Protein AF-A0AAN0JQZ3-F1 (afdb_monomer_lite)

Structure (mmCIF, N/CA/C/O backbone):
data_AF-A0AAN0JQZ3-F1
#
_entry.id   AF-A0AAN0JQZ3-F1
#
loop_
_atom_site.group_PDB
_atom_site.id
_atom_site.type_symbol
_atom_site.label_atom_id
_atom_site.label_alt_id
_atom_site.label_comp_id
_atom_site.label_asym_id
_atom_site.label_entity_id
_atom_site.label_seq_id
_atom_site.pdbx_PDB_ins_code
_atom_site.Cartn_x
_atom_site.Cartn_y
_atom_site.Cartn_z
_atom_site.occupancy
_atom_site.B_iso_or_equiv
_atom_site.auth_seq_id
_atom_site.auth_comp_id
_atom_site.auth_asym_id
_atom_site.auth_atom_id
_atom_site.pdbx_PDB_model_num
ATOM 1 N N . MET A 1 1 ? -9.035 -24.789 8.516 1.00 59.81 1 MET A N 1
ATOM 2 C CA . MET A 1 1 ? -8.465 -25.449 7.321 1.00 59.81 1 MET A CA 1
ATOM 3 C C . MET A 1 1 ? -7.468 -24.497 6.692 1.00 59.81 1 MET A C 1
ATOM 5 O O . MET A 1 1 ? -7.712 -23.297 6.736 1.00 59.81 1 MET A O 1
ATOM 9 N N . ASP A 1 2 ? -6.357 -25.007 6.163 1.00 79.00 2 ASP A N 1
ATOM 10 C CA . ASP A 1 2 ? -5.412 -24.193 5.393 1.00 79.00 2 ASP A CA 1
ATOM 11 C C . ASP A 1 2 ? -6.097 -23.753 4.079 1.00 79.00 2 ASP A C 1
ATOM 13 O O . ASP A 1 2 ? -6.423 -24.625 3.269 1.00 79.00 2 ASP A O 1
ATOM 17 N N . PRO A 1 3 ? -6.352 -22.448 3.848 1.00 77.62 3 PRO A N 1
ATOM 18 C CA . PRO A 1 3 ? -7.065 -21.969 2.660 1.00 77.62 3 PRO A CA 1
ATOM 19 C C . PRO A 1 3 ? -6.318 -22.268 1.353 1.00 77.62 3 PRO A C 1
ATOM 21 O O . PRO A 1 3 ? -6.917 -22.222 0.281 1.00 77.62 3 PRO A O 1
ATOM 24 N N . PHE A 1 4 ? -5.026 -22.601 1.422 1.00 85.25 4 PHE A N 1
ATOM 25 C CA . PHE A 1 4 ? -4.233 -22.979 0.254 1.00 85.25 4 PHE A CA 1
ATOM 26 C C . PHE A 1 4 ? -4.244 -24.478 -0.054 1.00 85.25 4 PHE A C 1
ATOM 28 O O . PHE A 1 4 ? -3.596 -24.892 -1.012 1.00 85.25 4 PHE A O 1
ATOM 35 N N . SER A 1 5 ? -4.923 -25.291 0.757 1.00 85.94 5 SER A N 1
ATOM 36 C CA . SER A 1 5 ? -5.025 -26.737 0.525 1.00 85.94 5 SER A CA 1
ATOM 37 C C . SER A 1 5 ? -6.065 -27.118 -0.537 1.00 85.94 5 SER A C 1
ATOM 39 O O . SER A 1 5 ? -6.086 -28.267 -0.973 1.00 85.94 5 SER A O 1
ATOM 41 N N . SER A 1 6 ? -6.905 -26.172 -0.974 1.00 85.50 6 SER A N 1
ATOM 42 C CA . SER A 1 6 ? -7.903 -26.358 -2.032 1.00 85.50 6 SER A CA 1
ATOM 43 C C . SER A 1 6 ? -7.420 -25.834 -3.391 1.00 85.50 6 SER A C 1
ATOM 45 O O . SER A 1 6 ? -6.653 -24.871 -3.458 1.00 85.50 6 SER A O 1
ATOM 47 N N . ASP A 1 7 ? -7.920 -26.433 -4.477 1.00 83.31 7 ASP A N 1
ATOM 48 C CA . ASP A 1 7 ? -7.762 -25.936 -5.849 1.00 83.31 7 ASP A CA 1
ATOM 49 C C . ASP A 1 7 ? -9.151 -25.787 -6.514 1.00 83.31 7 ASP A C 1
ATOM 51 O O . ASP A 1 7 ? -9.826 -26.800 -6.721 1.00 83.31 7 ASP A O 1
ATOM 55 N N . PRO A 1 8 ? -9.634 -24.558 -6.792 1.00 85.62 8 PRO A N 1
ATOM 56 C CA . PRO A 1 8 ? -8.964 -23.278 -6.555 1.00 85.62 8 PRO A CA 1
ATOM 57 C C . PRO A 1 8 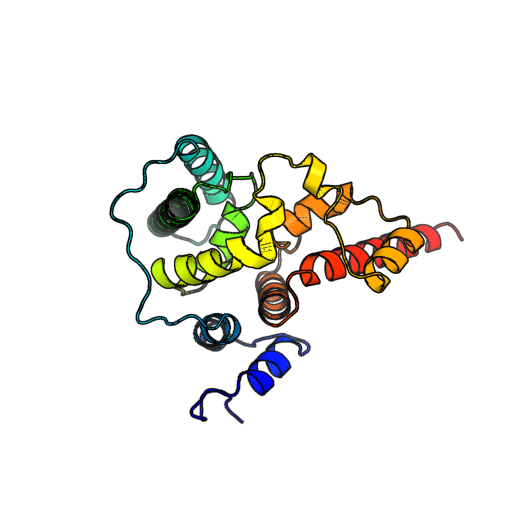? -8.821 -22.939 -5.058 1.00 85.62 8 PRO A C 1
ATOM 59 O O . PRO A 1 8 ? -9.562 -23.430 -4.204 1.00 85.62 8 PRO A O 1
ATOM 62 N N . VAL A 1 9 ? -7.853 -22.069 -4.745 1.00 90.88 9 VAL A N 1
ATOM 63 C CA . VAL A 1 9 ? -7.624 -21.534 -3.388 1.00 90.88 9 VAL A CA 1
ATOM 64 C C . VAL A 1 9 ? -8.919 -20.925 -2.848 1.00 90.88 9 VAL A C 1
ATOM 66 O O . VAL A 1 9 ? -9.566 -20.139 -3.544 1.00 90.88 9 VAL A O 1
ATOM 69 N N . ASP A 1 10 ? -9.278 -21.240 -1.603 1.00 93.25 10 ASP A N 1
ATOM 7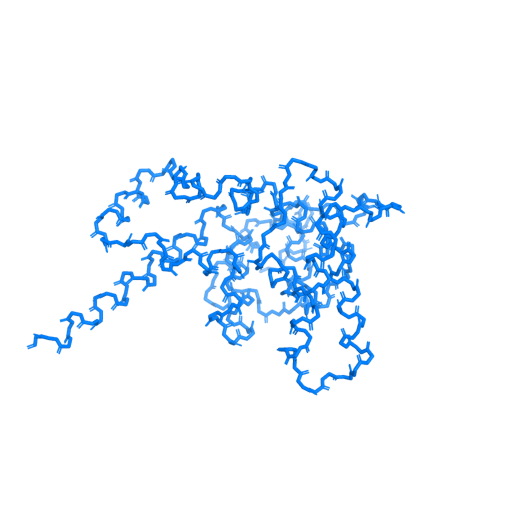0 C CA . ASP A 1 10 ? -10.476 -20.699 -0.957 1.00 93.25 10 ASP A CA 1
ATOM 71 C C . ASP A 1 10 ? -10.270 -19.225 -0.562 1.00 93.25 10 ASP A C 1
ATOM 73 O O . ASP A 1 10 ? -9.853 -18.882 0.550 1.00 93.25 10 ASP A O 1
ATOM 77 N N . ILE A 1 11 ? -10.566 -18.336 -1.513 1.00 94.00 11 ILE A N 1
ATOM 78 C CA . ILE A 1 11 ? -10.460 -16.882 -1.343 1.00 94.00 11 ILE A CA 1
ATOM 79 C C . ILE A 1 11 ? -11.432 -16.367 -0.276 1.00 94.00 11 ILE A C 1
ATOM 81 O O . ILE A 1 11 ? -11.124 -15.386 0.400 1.00 94.00 11 ILE A O 1
ATOM 85 N N . THR A 1 12 ? -12.587 -17.009 -0.095 1.00 93.50 12 THR A N 1
ATOM 86 C CA . 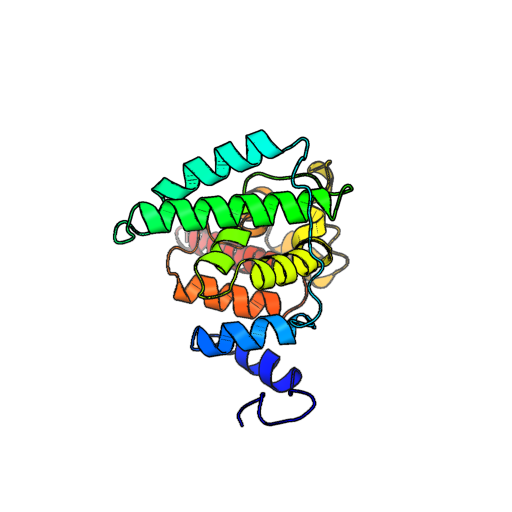THR A 1 12 ? -13.593 -16.578 0.885 1.00 93.50 12 THR A CA 1
ATOM 87 C C . THR A 1 12 ? -13.089 -16.808 2.302 1.00 93.50 12 THR A C 1
ATOM 89 O O . THR A 1 12 ? -13.110 -15.881 3.114 1.00 93.50 12 THR A O 1
ATOM 92 N N . SER A 1 13 ? -12.554 -18.000 2.586 1.00 92.94 13 SER A N 1
ATOM 93 C CA . SER A 1 13 ? -11.890 -18.278 3.865 1.00 92.94 13 SER A CA 1
ATOM 94 C C . SER A 1 13 ? -10.691 -17.353 4.084 1.00 92.94 13 SER A C 1
ATOM 96 O O . SER A 1 13 ? -10.515 -16.818 5.179 1.00 92.94 13 SER A O 1
ATOM 98 N N . LEU A 1 14 ? -9.888 -17.105 3.042 1.00 93.44 14 LEU A N 1
ATOM 99 C CA . LEU A 1 14 ? -8.726 -16.221 3.140 1.00 93.44 14 LEU A CA 1
ATOM 100 C C . LEU A 1 14 ? -9.110 -14.771 3.475 1.00 93.44 14 LEU A C 1
ATOM 102 O O . LEU A 1 14 ? -8.487 -14.162 4.346 1.00 93.44 14 LEU A O 1
ATOM 106 N N . ARG A 1 15 ? -10.157 -14.234 2.831 1.00 95.06 15 ARG A N 1
ATOM 107 C CA . ARG A 1 15 ? -10.736 -12.928 3.187 1.00 95.06 15 ARG A CA 1
ATOM 108 C C . ARG A 1 15 ? -11.232 -12.935 4.626 1.00 95.06 15 ARG A C 1
ATOM 110 O O . ARG A 1 15 ? -10.887 -12.035 5.379 1.00 95.06 15 ARG A O 1
ATOM 117 N N . GLY A 1 16 ? -11.966 -13.973 5.027 1.00 94.50 16 GLY A N 1
ATOM 118 C CA . GLY A 1 16 ? -12.438 -14.128 6.402 1.00 94.50 16 GLY A CA 1
ATOM 119 C C . GLY A 1 16 ? -11.304 -14.037 7.425 1.00 94.50 16 GLY A C 1
ATOM 120 O O . GLY A 1 16 ? -11.439 -13.311 8.403 1.00 94.50 16 GLY A O 1
ATOM 121 N N . GLN A 1 17 ? -10.169 -14.697 7.169 1.00 93.56 17 GLN A N 1
ATOM 122 C CA . GLN A 1 17 ? -8.982 -14.646 8.033 1.00 93.56 17 GLN A CA 1
ATOM 123 C C . GLN A 1 17 ? -8.364 -13.247 8.106 1.00 93.56 17 GLN A C 1
ATOM 125 O O . GLN A 1 17 ? -8.089 -12.765 9.204 1.00 93.56 17 GLN A O 1
ATOM 130 N N . ALA A 1 18 ? -8.193 -12.575 6.964 1.00 94.56 18 ALA A N 1
ATOM 131 C CA . ALA A 1 18 ? -7.653 -11.216 6.914 1.00 94.56 18 ALA A CA 1
ATOM 132 C C . ALA A 1 18 ? -8.521 -10.193 7.676 1.00 94.56 18 ALA A C 1
ATOM 134 O O . ALA A 1 18 ? -7.993 -9.215 8.195 1.00 94.56 18 ALA A O 1
ATOM 135 N N . LEU A 1 19 ? -9.831 -10.444 7.786 1.00 94.56 19 LEU A N 1
ATOM 136 C CA . LEU A 1 19 ? -10.785 -9.603 8.520 1.00 94.56 19 LEU A CA 1
ATOM 137 C C . LEU A 1 19 ? -10.878 -9.924 10.025 1.00 94.56 19 LEU A C 1
ATOM 139 O O . LEU A 1 19 ? -11.596 -9.238 10.754 1.00 94.56 19 LEU A O 1
ATOM 143 N N . THR A 1 20 ? -10.198 -10.966 10.514 1.00 93.31 20 THR A N 1
ATOM 144 C CA . THR A 1 20 ? -10.211 -11.297 11.947 1.00 93.31 20 THR A CA 1
ATOM 145 C C . THR A 1 20 ? -9.348 -10.347 12.776 1.00 93.31 20 THR A C 1
ATOM 147 O O . THR A 1 20 ? -8.454 -9.665 12.275 1.00 93.31 20 THR A O 1
ATOM 150 N N . LYS A 1 21 ? -9.585 -10.333 14.094 1.00 86.44 21 LYS A N 1
ATOM 151 C CA . LYS A 1 21 ? -8.728 -9.624 15.048 1.00 86.44 21 LYS A CA 1
ATOM 152 C C . LYS A 1 21 ? -7.307 -10.205 14.992 1.00 86.44 21 LYS A C 1
ATOM 154 O O . LYS A 1 21 ? -7.105 -11.347 15.395 1.00 86.44 21 LYS A O 1
ATOM 159 N N . GLY A 1 22 ? -6.349 -9.406 14.524 1.00 86.19 22 GLY A N 1
ATOM 160 C CA . GLY A 1 22 ? -4.951 -9.803 14.312 1.00 86.19 22 GLY A CA 1
ATOM 161 C C . GLY A 1 22 ? -4.561 -10.021 12.843 1.00 86.19 22 GLY A C 1
ATOM 162 O O . GLY A 1 22 ? -3.377 -10.191 12.562 1.00 86.19 22 GLY A O 1
ATOM 163 N N . GLY A 1 23 ? -5.521 -9.992 11.910 1.00 92.00 23 GLY A N 1
ATOM 164 C CA . GLY A 1 23 ? -5.261 -10.130 10.475 1.00 92.00 23 GLY A CA 1
ATOM 165 C C . GLY A 1 23 ? -4.570 -11.446 10.105 1.00 92.00 23 GLY A C 1
ATOM 166 O O . GLY A 1 23 ? -4.798 -12.499 10.709 1.00 92.00 23 GLY A O 1
ATOM 167 N N . LEU A 1 24 ? -3.706 -11.404 9.090 1.00 92.00 24 LEU A N 1
ATOM 168 C CA . LEU A 1 24 ? -2.918 -12.561 8.677 1.00 92.00 24 LEU A CA 1
ATOM 169 C C . LEU A 1 24 ? -1.682 -12.694 9.572 1.00 92.00 24 LEU A C 1
ATOM 171 O O . LEU A 1 24 ? -0.740 -11.919 9.486 1.00 92.00 24 LEU A O 1
ATOM 175 N N . LEU A 1 25 ? -1.650 -13.736 10.396 1.00 87.44 25 LEU A N 1
ATOM 176 C CA . LEU A 1 25 ? -0.742 -13.852 11.546 1.00 87.44 25 LEU A CA 1
ATOM 177 C C . LEU A 1 25 ? 0.769 -13.890 11.236 1.00 87.44 25 LEU A C 1
ATOM 179 O O . LEU A 1 25 ? 1.578 -13.805 12.157 1.00 87.44 25 LEU A O 1
ATOM 183 N N . CYS A 1 26 ? 1.190 -14.072 9.980 1.00 89.69 26 CYS A N 1
ATOM 184 C CA . CYS A 1 26 ? 2.614 -14.113 9.645 1.00 89.69 26 CYS A CA 1
ATOM 185 C C . CYS A 1 26 ? 2.932 -13.661 8.215 1.00 89.69 26 CYS A C 1
ATOM 187 O O . CYS A 1 26 ? 2.113 -13.727 7.297 1.00 89.69 26 CYS A O 1
ATOM 189 N N . ASN A 1 27 ? 4.187 -13.257 8.001 1.00 89.75 27 ASN A N 1
ATOM 190 C CA . ASN A 1 27 ? 4.654 -12.762 6.703 1.00 89.75 27 ASN A CA 1
ATOM 191 C C . ASN A 1 27 ? 4.608 -13.829 5.604 1.00 89.75 27 ASN A C 1
ATOM 193 O O . ASN A 1 27 ? 4.360 -13.494 4.452 1.00 89.75 27 ASN A O 1
ATOM 197 N N . GLU A 1 28 ? 4.818 -15.105 5.942 1.00 89.31 28 GLU A N 1
ATOM 198 C CA . GLU A 1 28 ? 4.710 -16.196 4.965 1.00 89.31 28 GLU A CA 1
ATOM 199 C C . GLU A 1 28 ? 3.284 -16.338 4.431 1.00 89.31 28 GLU A C 1
ATOM 201 O O . GLU A 1 28 ? 3.077 -16.468 3.223 1.00 89.31 28 GLU A O 1
ATOM 206 N N . LEU A 1 29 ? 2.296 -16.229 5.321 1.00 91.19 29 LEU A N 1
ATOM 207 C CA . LEU A 1 29 ? 0.891 -16.215 4.943 1.00 91.19 29 LEU A CA 1
ATOM 208 C C . LEU A 1 29 ? 0.589 -15.010 4.044 1.00 91.19 29 LEU A C 1
ATOM 210 O O . LEU A 1 29 ? 0.050 -15.201 2.957 1.00 91.19 29 LEU A O 1
ATOM 214 N N . ARG A 1 30 ? 1.015 -13.799 4.428 1.00 93.62 30 ARG A N 1
ATOM 215 C CA . ARG A 1 30 ? 0.817 -12.565 3.637 1.00 93.62 30 ARG A CA 1
ATOM 216 C C . ARG A 1 30 ? 1.407 -12.653 2.232 1.00 93.62 30 ARG A C 1
ATOM 218 O O . ARG A 1 30 ? 0.721 -12.320 1.265 1.00 93.62 30 ARG A O 1
ATOM 225 N N . ARG A 1 31 ? 2.632 -13.185 2.098 1.00 90.31 31 ARG A N 1
ATOM 226 C CA . ARG A 1 31 ? 3.306 -13.375 0.797 1.00 90.31 31 ARG A CA 1
ATOM 227 C C . ARG A 1 31 ? 2.434 -14.111 -0.214 1.00 90.31 31 ARG A C 1
ATOM 229 O O . ARG A 1 31 ? 2.385 -13.746 -1.387 1.00 90.31 31 ARG A O 1
ATOM 236 N N . ARG A 1 32 ? 1.753 -15.156 0.249 1.00 90.31 32 ARG A N 1
ATOM 237 C CA . ARG A 1 32 ? 0.882 -15.988 -0.584 1.00 90.31 32 ARG A CA 1
ATOM 238 C C . ARG A 1 32 ? -0.502 -15.359 -0.704 1.00 90.31 32 ARG A C 1
ATOM 240 O O . ARG A 1 32 ? -1.036 -15.261 -1.804 1.00 90.31 32 ARG A O 1
ATOM 247 N N . ALA A 1 33 ? -1.054 -14.899 0.411 1.00 93.31 33 ALA A N 1
ATOM 248 C CA . ALA A 1 33 ? -2.422 -14.428 0.521 1.00 93.31 33 ALA A CA 1
ATOM 249 C C . ALA A 1 33 ? -2.696 -13.178 -0.314 1.00 93.31 33 ALA A C 1
ATOM 251 O O . ALA A 1 33 ? -3.660 -13.163 -1.072 1.00 93.31 33 ALA A O 1
ATOM 252 N N . TRP A 1 34 ? -1.848 -12.152 -0.227 1.00 95.38 34 TRP A N 1
ATOM 253 C CA . TRP A 1 34 ? -2.107 -10.859 -0.869 1.00 95.38 34 TRP A CA 1
ATOM 254 C C . TRP A 1 34 ? -2.223 -10.966 -2.387 1.00 95.38 34 TRP A C 1
ATOM 256 O O . TRP A 1 34 ? -3.126 -10.387 -2.986 1.00 95.38 34 TRP A O 1
ATOM 266 N N . THR A 1 35 ? -1.375 -11.787 -3.012 1.00 94.00 35 THR A N 1
ATOM 267 C CA . THR A 1 35 ? -1.477 -12.042 -4.456 1.00 94.00 35 THR A CA 1
ATOM 268 C C . THR A 1 35 ? -2.787 -12.738 -4.824 1.00 94.00 35 THR A C 1
ATOM 270 O O . THR A 1 35 ? -3.383 -12.411 -5.845 1.00 94.00 35 THR A O 1
ATOM 273 N N . LYS A 1 36 ? -3.284 -13.650 -3.980 1.00 94.62 36 LYS A N 1
ATOM 274 C CA . LYS A 1 36 ? -4.554 -14.354 -4.200 1.00 94.62 36 LYS A CA 1
ATOM 275 C C . LYS A 1 36 ? -5.769 -13.463 -3.953 1.00 94.62 36 LYS A C 1
ATOM 277 O O . LYS A 1 36 ? -6.690 -13.491 -4.763 1.00 94.62 36 LYS A O 1
ATOM 282 N N . LEU A 1 37 ? -5.747 -12.639 -2.905 1.00 94.88 37 LEU A N 1
ATOM 283 C CA . LEU A 1 37 ? -6.798 -11.658 -2.606 1.00 94.88 37 LEU A CA 1
ATOM 284 C C . LEU A 1 37 ? -7.005 -10.674 -3.765 1.00 94.88 37 LEU A C 1
ATOM 286 O O . LEU A 1 37 ? -8.145 -10.341 -4.088 1.00 94.88 37 LEU A O 1
ATOM 290 N N . LEU A 1 38 ? -5.909 -10.281 -4.418 1.00 94.44 38 LEU A N 1
ATOM 291 C CA . LEU A 1 38 ? -5.902 -9.373 -5.565 1.00 94.44 38 LEU A CA 1
ATOM 292 C C . LEU A 1 38 ? -6.028 -10.074 -6.930 1.00 94.44 38 LEU A C 1
ATOM 294 O O . LEU A 1 38 ? -5.983 -9.403 -7.959 1.00 94.44 38 LEU A O 1
ATOM 298 N N . GLY A 1 39 ? -6.154 -11.405 -6.973 1.00 93.56 39 GLY A N 1
ATOM 299 C CA . GLY A 1 39 ? -6.281 -12.155 -8.231 1.00 93.56 39 GLY A CA 1
ATOM 300 C C . GLY A 1 39 ? -5.044 -12.095 -9.140 1.00 93.56 39 GLY A C 1
ATOM 301 O O . GLY A 1 39 ? -5.157 -12.222 -10.357 1.00 93.56 39 GLY A O 1
ATOM 302 N N . ILE A 1 40 ? -3.855 -11.892 -8.571 1.00 94.00 40 ILE A N 1
ATOM 303 C CA . ILE A 1 40 ? -2.604 -11.721 -9.313 1.00 94.00 40 ILE A CA 1
ATOM 304 C C . ILE A 1 40 ? -2.058 -13.074 -9.770 1.00 94.00 40 ILE A C 1
ATOM 306 O O . ILE A 1 40 ? -1.826 -13.988 -8.971 1.00 94.00 40 ILE A O 1
ATOM 310 N N . ASN A 1 41 ? -1.758 -13.173 -11.066 1.00 91.69 41 ASN A N 1
ATOM 311 C CA . ASN A 1 41 ? -0.993 -14.284 -11.615 1.00 91.69 41 ASN A CA 1
ATOM 312 C C . ASN A 1 41 ? 0.515 -14.008 -11.500 1.00 91.69 41 ASN A C 1
ATOM 314 O O . ASN A 1 41 ? 1.100 -13.310 -12.326 1.00 91.69 41 ASN A O 1
ATOM 318 N N . ILE A 1 42 ? 1.154 -14.606 -10.494 1.00 90.75 42 ILE A N 1
ATOM 319 C CA . ILE A 1 42 ? 2.591 -14.434 -10.220 1.00 90.75 42 ILE A CA 1
ATOM 320 C C . ILE A 1 42 ? 3.514 -14.965 -11.329 1.00 90.75 42 ILE A C 1
ATOM 322 O O . ILE A 1 42 ? 4.689 -14.610 -11.355 1.00 90.75 42 ILE A O 1
ATOM 326 N N . TYR A 1 43 ? 3.001 -15.796 -12.241 1.00 90.44 43 TYR A N 1
ATOM 327 C CA . TYR A 1 43 ? 3.766 -16.341 -13.366 1.00 90.44 43 TYR A CA 1
ATOM 328 C C . TYR A 1 43 ? 3.732 -15.439 -14.603 1.00 90.44 43 TYR A C 1
ATOM 330 O O . TYR A 1 43 ? 4.499 -15.660 -15.535 1.00 90.44 43 TYR A O 1
ATOM 338 N N . ASN A 1 44 ? 2.858 -14.428 -14.623 1.00 92.12 44 ASN A N 1
ATOM 339 C CA . ASN A 1 44 ? 2.697 -13.514 -15.748 1.00 92.12 44 ASN A CA 1
ATOM 340 C C . ASN A 1 44 ? 2.720 -12.056 -15.273 1.00 92.12 44 ASN A C 1
ATOM 342 O O . ASN A 1 44 ? 1.708 -11.357 -15.298 1.00 92.12 44 ASN A O 1
ATOM 346 N N . ILE A 1 45 ? 3.884 -11.612 -14.797 1.00 92.88 45 ILE A N 1
ATOM 347 C CA . ILE A 1 45 ? 4.107 -10.231 -14.362 1.00 92.88 45 ILE A CA 1
ATOM 348 C C . ILE A 1 45 ? 4.791 -9.470 -15.515 1.00 92.88 45 ILE A C 1
ATOM 350 O O . ILE A 1 45 ? 5.932 -9.801 -15.844 1.00 92.88 45 ILE A O 1
ATOM 354 N N . PRO A 1 46 ? 4.147 -8.451 -16.123 1.00 87.44 46 PRO A N 1
ATOM 355 C CA . PRO A 1 46 ? 4.670 -7.767 -17.311 1.00 87.44 46 PRO A CA 1
ATOM 356 C C . PRO A 1 46 ? 5.993 -7.062 -17.033 1.00 87.44 46 PRO A C 1
ATOM 358 O O . PRO A 1 46 ? 6.021 -6.161 -16.199 1.00 87.44 46 PRO A O 1
ATOM 361 N N . SER A 1 47 ? 7.086 -7.431 -17.701 1.00 87.06 47 SER A N 1
ATOM 362 C CA . SER A 1 47 ? 8.373 -6.744 -17.538 1.00 87.06 47 SER A CA 1
ATOM 363 C C . SER A 1 47 ? 8.359 -5.353 -18.179 1.00 87.06 47 SER A C 1
ATOM 365 O O . SER A 1 47 ? 7.549 -5.055 -19.052 1.00 87.06 47 SER A O 1
ATOM 367 N N . CYS A 1 48 ? 9.272 -4.488 -17.740 1.00 84.31 48 CYS A N 1
ATOM 368 C CA . CYS A 1 48 ? 9.471 -3.175 -18.338 1.00 84.31 48 CYS A CA 1
ATOM 369 C C . CYS A 1 48 ? 10.965 -2.956 -18.567 1.00 84.31 48 CYS A C 1
ATOM 371 O O . CYS A 1 48 ? 11.763 -3.139 -17.649 1.00 84.31 48 CYS A O 1
ATOM 373 N N . SER A 1 49 ? 11.340 -2.598 -19.794 1.00 78.81 49 SER A N 1
ATOM 374 C CA . SER A 1 49 ? 12.734 -2.372 -20.190 1.00 78.81 49 SER A CA 1
ATOM 375 C C . SER A 1 49 ? 13.183 -0.918 -20.033 1.00 78.81 49 SER A C 1
ATOM 377 O O . SER A 1 49 ? 14.382 -0.652 -20.061 1.00 78.81 49 SER A O 1
ATOM 379 N N . HIS A 1 50 ? 12.250 0.023 -19.862 1.00 86.94 50 HIS A N 1
ATOM 380 C CA . HIS A 1 50 ? 12.533 1.453 -19.858 1.00 86.94 50 HIS A CA 1
ATOM 381 C C . HIS A 1 50 ? 11.832 2.159 -18.695 1.00 86.94 50 HIS A C 1
ATOM 383 O O . HIS A 1 50 ? 10.614 2.117 -18.574 1.00 86.94 50 HIS A O 1
ATOM 389 N N . LEU A 1 51 ? 12.613 2.848 -17.861 1.00 89.81 51 LEU A N 1
ATOM 390 C CA . LEU A 1 51 ? 12.153 3.502 -16.630 1.00 89.81 51 LEU A CA 1
ATOM 391 C C . LEU A 1 51 ? 12.380 5.021 -16.658 1.00 89.81 51 LEU A C 1
ATOM 393 O O . LEU A 1 51 ? 12.780 5.609 -15.652 1.00 89.81 51 LEU A O 1
ATOM 397 N N . ASP A 1 52 ? 12.190 5.665 -17.810 1.00 90.75 52 ASP A N 1
ATOM 398 C CA . ASP A 1 52 ? 12.194 7.128 -17.883 1.00 90.75 52 ASP A CA 1
ATOM 399 C C . ASP A 1 52 ? 10.774 7.687 -17.790 1.00 90.75 52 ASP A C 1
ATOM 401 O O . ASP A 1 52 ? 9.873 7.260 -18.511 1.00 90.75 52 ASP A O 1
ATOM 405 N N . HIS A 1 53 ? 10.588 8.632 -16.873 1.00 92.81 53 HIS A N 1
ATOM 406 C CA . HIS A 1 53 ? 9.309 9.267 -16.581 1.00 92.81 53 HIS A CA 1
ATOM 407 C C . HIS A 1 53 ? 9.546 10.706 -16.116 1.00 92.81 53 HIS A C 1
ATOM 409 O O . HIS A 1 53 ? 10.532 10.980 -15.428 1.00 92.81 53 HIS A O 1
ATOM 415 N N . LYS A 1 54 ? 8.617 11.620 -16.423 1.00 92.62 54 LYS A N 1
ATOM 416 C CA . LYS A 1 54 ? 8.711 13.050 -16.062 1.00 92.62 54 LYS A CA 1
ATOM 417 C C . LYS A 1 54 ? 8.943 13.288 -14.559 1.00 92.62 54 LYS A C 1
ATOM 419 O O . LYS A 1 54 ? 9.705 14.173 -14.185 1.00 92.62 54 LYS A O 1
ATOM 424 N N . ASP A 1 55 ? 8.357 12.443 -13.709 1.00 93.06 55 ASP A N 1
ATOM 425 C CA . ASP A 1 55 ? 8.398 12.582 -12.243 1.00 93.06 55 ASP A CA 1
ATOM 426 C C . ASP A 1 55 ? 9.604 11.875 -11.596 1.00 93.06 55 ASP A C 1
ATOM 428 O O . ASP A 1 55 ? 9.718 11.813 -10.371 1.00 93.06 55 ASP A O 1
ATOM 432 N N . LYS A 1 56 ? 10.535 11.338 -12.395 1.00 95.06 56 LYS A N 1
ATOM 433 C CA . LYS A 1 56 ? 11.663 10.534 -11.904 1.00 95.06 56 LYS A CA 1
ATOM 434 C C . LYS A 1 56 ? 12.514 11.241 -10.854 1.00 95.06 56 LYS A C 1
ATOM 436 O O . LYS A 1 56 ? 12.887 10.632 -9.855 1.00 95.06 56 LYS A O 1
ATOM 441 N N . ASN A 1 57 ? 12.797 12.525 -11.053 1.00 95.81 57 ASN A N 1
ATOM 442 C CA . ASN A 1 57 ? 13.587 13.300 -10.097 1.00 95.81 57 ASN A CA 1
ATOM 443 C C . ASN A 1 57 ? 12.865 13.442 -8.751 1.00 95.81 57 ASN A C 1
ATOM 445 O O . ASN A 1 57 ? 13.501 13.325 -7.706 1.00 95.81 57 ASN A O 1
ATOM 449 N N . GLN A 1 58 ? 11.544 13.636 -8.772 1.00 94.75 58 GLN A N 1
ATOM 450 C CA . GLN A 1 58 ? 10.740 13.739 -7.557 1.00 94.75 58 GLN A CA 1
ATOM 451 C C . GLN A 1 58 ? 10.710 12.405 -6.799 1.00 94.75 58 GLN A C 1
ATOM 453 O O . GLN A 1 58 ? 10.952 12.383 -5.594 1.00 94.75 58 GLN A O 1
ATOM 458 N N . VAL A 1 59 ? 10.520 11.291 -7.515 1.00 95.94 59 VAL A N 1
ATOM 459 C CA . VAL A 1 59 ? 10.589 9.936 -6.941 1.00 95.94 59 VAL A CA 1
ATOM 460 C C . VAL A 1 59 ? 11.928 9.707 -6.235 1.00 95.94 59 VAL A C 1
ATOM 462 O O . VAL A 1 59 ? 11.952 9.276 -5.086 1.00 95.94 59 VAL A O 1
ATOM 465 N N . ILE A 1 60 ? 13.048 10.028 -6.891 1.00 95.62 60 ILE A N 1
ATOM 466 C CA . ILE A 1 60 ? 14.388 9.853 -6.308 1.00 95.62 60 ILE A CA 1
ATOM 467 C C . ILE A 1 60 ? 14.549 10.698 -5.037 1.00 95.62 60 ILE A C 1
ATOM 469 O O . ILE A 1 60 ? 15.067 10.208 -4.033 1.00 95.62 60 ILE A O 1
ATOM 473 N N . LEU A 1 61 ? 14.107 11.959 -5.061 1.00 95.31 61 LEU A N 1
ATOM 474 C CA . LEU A 1 61 ? 14.200 12.848 -3.902 1.00 95.31 61 LEU A CA 1
ATOM 475 C C . LEU A 1 61 ? 13.423 12.311 -2.699 1.00 95.31 61 LEU A C 1
ATOM 477 O O 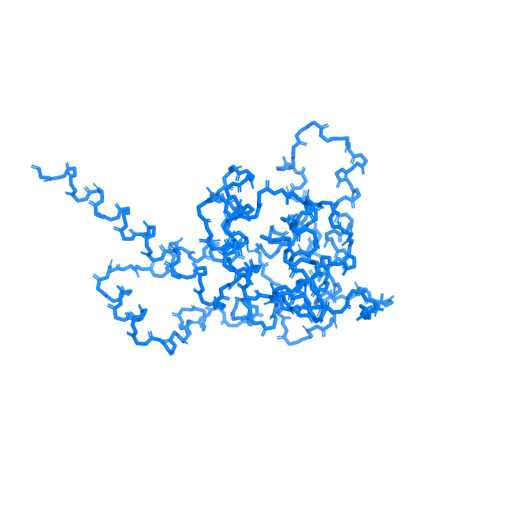. LEU A 1 61 ? 13.955 12.324 -1.587 1.00 95.31 61 LEU A O 1
ATOM 481 N N . ASP A 1 62 ? 12.205 11.825 -2.913 1.00 94.94 62 ASP A N 1
ATOM 482 C CA . ASP A 1 62 ? 11.368 11.303 -1.835 1.00 94.94 62 ASP A CA 1
ATOM 483 C C . ASP A 1 62 ? 11.917 9.986 -1.275 1.00 94.94 62 ASP A C 1
ATOM 485 O O . ASP A 1 62 ? 12.103 9.860 -0.065 1.00 94.94 62 ASP A O 1
ATOM 489 N N . VAL A 1 63 ? 12.321 9.049 -2.139 1.00 94.75 63 VAL A N 1
ATOM 490 C CA . VAL A 1 63 ? 12.924 7.779 -1.700 1.00 94.75 63 VAL A CA 1
ATOM 491 C C . VAL A 1 63 ? 14.208 8.007 -0.895 1.00 94.75 63 VAL A C 1
ATOM 493 O O . VAL A 1 63 ? 14.446 7.334 0.115 1.00 94.75 63 VAL A O 1
ATOM 496 N N . ASN A 1 64 ? 15.023 8.988 -1.287 1.00 91.69 64 ASN A N 1
ATOM 497 C CA . ASN A 1 64 ? 16.230 9.357 -0.548 1.00 91.69 64 ASN A CA 1
ATOM 498 C C . ASN A 1 64 ? 15.926 9.889 0.861 1.00 91.69 64 ASN A C 1
ATOM 500 O O . ASN A 1 64 ? 16.724 9.679 1.779 1.00 91.69 64 ASN A O 1
ATOM 504 N N . ARG A 1 65 ? 14.779 10.551 1.061 1.00 88.94 65 ARG A N 1
ATOM 505 C CA . ARG A 1 65 ? 14.343 11.014 2.389 1.00 88.94 65 ARG A CA 1
ATOM 506 C C . ARG A 1 65 ? 13.927 9.838 3.274 1.00 88.94 65 ARG A C 1
ATOM 508 O O . ARG A 1 65 ? 14.336 9.805 4.436 1.00 88.94 65 ARG A O 1
ATOM 515 N N . CYS A 1 66 ? 13.223 8.848 2.723 1.00 84.12 66 CYS A N 1
ATOM 516 C CA . CYS A 1 66 ? 12.731 7.688 3.481 1.00 84.12 66 CYS A CA 1
ATOM 517 C C . CYS A 1 66 ? 13.837 6.764 3.990 1.00 84.12 66 CYS A C 1
ATOM 519 O O . CYS A 1 66 ? 13.659 6.120 5.020 1.00 84.12 66 CYS A O 1
ATOM 521 N N . GLY A 1 67 ? 15.006 6.735 3.340 1.00 76.25 67 GLY A N 1
ATOM 522 C CA . GLY A 1 67 ? 16.150 5.941 3.809 1.00 76.25 67 GLY A CA 1
ATOM 523 C C . GLY A 1 67 ? 16.568 6.260 5.250 1.00 76.25 67 GLY A C 1
ATOM 524 O O . GLY A 1 67 ? 17.050 5.382 5.959 1.00 76.25 67 GLY A O 1
ATOM 525 N N . ARG A 1 68 ? 16.320 7.492 5.719 1.00 71.56 68 ARG A N 1
ATOM 526 C CA . ARG A 1 68 ? 16.600 7.920 7.103 1.00 71.56 68 ARG A CA 1
ATOM 527 C C . ARG A 1 68 ? 15.597 7.384 8.128 1.00 71.56 68 ARG A C 1
ATOM 529 O O . ARG A 1 68 ? 15.892 7.402 9.319 1.00 71.56 68 ARG A O 1
ATOM 536 N N . CYS A 1 69 ? 14.427 6.955 7.667 1.00 72.81 69 CYS A N 1
ATOM 537 C CA . CYS A 1 69 ? 13.327 6.448 8.484 1.00 72.81 69 CYS A CA 1
ATOM 538 C C . CYS A 1 69 ? 13.294 4.913 8.536 1.00 72.81 69 CYS A C 1
ATOM 540 O O . CYS A 1 69 ? 12.479 4.346 9.257 1.00 72.81 69 CYS A O 1
ATOM 542 N N . LEU A 1 70 ? 14.174 4.238 7.788 1.00 80.38 70 LEU A N 1
ATOM 543 C CA . LEU A 1 70 ? 14.322 2.789 7.848 1.00 80.38 70 LEU A CA 1
ATOM 544 C C . LEU A 1 70 ? 14.944 2.340 9.182 1.00 80.38 70 LEU A C 1
ATOM 546 O O . LEU A 1 70 ? 15.688 3.112 9.796 1.00 80.38 70 LEU A O 1
ATOM 550 N N . PRO A 1 71 ? 14.676 1.094 9.625 1.00 79.00 71 PRO A N 1
ATOM 551 C CA . PRO A 1 71 ? 15.256 0.558 10.854 1.00 79.00 71 PRO A CA 1
ATOM 552 C C . PRO A 1 71 ? 16.780 0.709 10.863 1.00 79.00 71 PRO A C 1
ATOM 554 O O . PRO A 1 71 ? 17.457 0.331 9.902 1.00 79.00 71 PRO A O 1
ATOM 557 N N . LYS A 1 72 ? 17.318 1.277 11.947 1.00 76.12 72 LYS A N 1
ATOM 558 C CA . LYS A 1 72 ? 18.742 1.642 12.059 1.00 76.12 72 LYS A CA 1
ATOM 559 C C . LYS A 1 72 ? 19.663 0.424 12.092 1.00 76.12 72 LYS A C 1
ATOM 561 O O . LYS A 1 72 ? 20.859 0.550 11.854 1.00 76.12 72 LYS A O 1
ATOM 566 N N . GLU A 1 73 ? 19.105 -0.742 12.394 1.00 81.75 73 GLU A N 1
ATOM 567 C CA . GLU A 1 73 ? 19.787 -2.030 12.447 1.00 81.75 73 GLU A CA 1
ATOM 568 C C . GLU A 1 73 ? 20.090 -2.582 11.045 1.00 81.75 73 GLU A C 1
ATOM 570 O O . GLU A 1 73 ? 20.867 -3.529 10.906 1.00 81.75 73 GLU A O 1
ATOM 575 N N . LEU A 1 74 ? 19.483 -2.016 9.993 1.00 81.38 74 LEU A N 1
ATOM 576 C CA . LEU A 1 74 ? 19.760 -2.421 8.621 1.00 81.38 74 LEU A CA 1
ATOM 577 C C . LEU A 1 74 ? 21.141 -1.937 8.172 1.00 81.38 74 LEU A C 1
ATOM 579 O O . LEU A 1 74 ? 21.507 -0.774 8.322 1.00 81.38 74 LEU A O 1
ATOM 583 N N . LEU A 1 75 ? 21.884 -2.838 7.528 1.00 85.31 75 LEU A N 1
ATOM 584 C CA . LEU A 1 75 ? 23.124 -2.493 6.840 1.00 85.31 75 LEU A CA 1
ATOM 585 C C . LEU A 1 75 ? 22.852 -1.456 5.740 1.00 85.31 75 LEU A C 1
ATOM 587 O O . LEU A 1 75 ? 21.850 -1.545 5.029 1.00 85.31 75 LEU A O 1
ATOM 591 N N . ILE A 1 76 ? 23.785 -0.523 5.540 1.00 86.50 76 ILE A N 1
ATOM 592 C CA . ILE A 1 76 ? 23.685 0.529 4.511 1.00 86.50 76 ILE A CA 1
ATOM 593 C C . ILE A 1 76 ? 23.456 -0.076 3.118 1.00 86.50 76 ILE A C 1
ATOM 595 O O . ILE A 1 76 ? 22.622 0.405 2.359 1.00 86.50 76 ILE A O 1
ATOM 599 N N . GLU A 1 77 ? 24.127 -1.185 2.801 1.00 87.56 77 GLU A N 1
ATOM 600 C CA . GLU A 1 77 ? 23.931 -1.915 1.542 1.00 87.56 77 GLU A CA 1
ATOM 601 C C . GLU A 1 77 ? 22.486 -2.398 1.368 1.00 87.56 77 GLU A C 1
ATOM 603 O O . GLU A 1 77 ? 21.926 -2.340 0.271 1.00 87.56 77 GLU A O 1
ATOM 608 N N . ARG A 1 78 ? 21.848 -2.833 2.462 1.00 88.62 78 ARG A N 1
ATOM 609 C CA . ARG A 1 78 ? 20.448 -3.256 2.448 1.00 88.62 78 ARG A CA 1
ATOM 610 C C . ARG A 1 78 ? 19.510 -2.068 2.260 1.00 88.62 78 ARG A C 1
ATOM 612 O O . ARG A 1 78 ? 18.550 -2.198 1.505 1.00 88.62 78 ARG A O 1
ATOM 619 N N . ILE A 1 79 ? 19.791 -0.935 2.903 1.00 89.69 79 ILE A N 1
ATOM 620 C CA . ILE A 1 79 ? 19.043 0.317 2.714 1.00 89.69 79 ILE A CA 1
ATOM 621 C C . ILE A 1 79 ? 19.101 0.750 1.246 1.00 89.69 79 ILE A C 1
ATOM 623 O O . ILE A 1 79 ? 18.051 0.920 0.628 1.00 89.69 79 ILE A O 1
ATOM 627 N N . ASN A 1 80 ? 20.303 0.818 0.668 1.00 91.38 80 ASN A N 1
ATOM 628 C CA . ASN A 1 80 ? 20.499 1.187 -0.734 1.00 91.38 80 ASN A CA 1
ATOM 629 C C . ASN A 1 80 ? 19.747 0.227 -1.670 1.00 91.38 80 ASN A C 1
ATOM 631 O O . ASN A 1 80 ? 19.019 0.663 -2.555 1.00 91.38 80 ASN A O 1
ATOM 635 N N . SER A 1 81 ? 19.832 -1.084 -1.418 1.00 91.75 81 SER A N 1
ATOM 636 C CA . SER A 1 81 ? 19.110 -2.097 -2.200 1.00 91.75 81 SER A CA 1
ATOM 637 C C . SER A 1 81 ? 17.584 -1.923 -2.151 1.00 91.75 81 SER A C 1
ATOM 639 O O . SER A 1 81 ? 16.909 -2.093 -3.173 1.00 91.75 81 SER A O 1
ATOM 641 N N . ILE A 1 82 ? 17.028 -1.567 -0.987 1.00 92.06 82 ILE A N 1
ATOM 642 C CA . ILE A 1 82 ? 15.594 -1.283 -0.832 1.00 92.06 82 ILE A CA 1
ATOM 643 C C . ILE A 1 82 ? 15.220 -0.008 -1.591 1.00 92.06 82 ILE A C 1
ATOM 645 O O . ILE A 1 82 ? 14.245 -0.028 -2.339 1.00 92.06 82 ILE A O 1
ATOM 649 N N . GLN A 1 83 ? 15.993 1.072 -1.446 1.00 94.25 83 GLN A N 1
ATOM 650 C CA . GLN A 1 83 ? 15.745 2.342 -2.138 1.00 94.25 83 GLN A CA 1
ATOM 651 C C . GLN A 1 83 ? 15.796 2.183 -3.661 1.00 94.25 83 GLN A C 1
ATOM 653 O O . GLN A 1 83 ? 14.893 2.641 -4.361 1.00 94.25 83 GLN A O 1
ATOM 658 N N . ASP A 1 84 ? 16.785 1.454 -4.171 1.00 94.31 84 ASP A N 1
ATOM 659 C CA . ASP A 1 84 ? 16.907 1.142 -5.593 1.00 94.31 84 ASP A CA 1
ATOM 660 C C . ASP A 1 84 ? 15.694 0.355 -6.109 1.00 94.31 84 ASP A C 1
ATOM 662 O O . ASP A 1 84 ? 15.156 0.650 -7.180 1.00 94.31 84 ASP A O 1
ATOM 666 N N . SER A 1 85 ? 15.235 -0.635 -5.337 1.00 94.81 85 SER A N 1
ATOM 667 C CA . SER A 1 85 ? 14.043 -1.424 -5.677 1.00 94.81 85 SER A CA 1
ATOM 668 C C . SER A 1 85 ? 12.777 -0.566 -5.644 1.00 94.81 85 SER A C 1
ATOM 670 O O . SER A 1 85 ? 11.931 -0.674 -6.529 1.00 94.81 85 SER A O 1
ATOM 672 N N . LEU A 1 86 ? 12.666 0.332 -4.664 1.00 95.69 86 LEU A N 1
ATOM 673 C CA . LEU A 1 86 ? 11.546 1.258 -4.514 1.00 95.69 86 LEU A CA 1
ATOM 674 C C . LEU A 1 86 ? 11.446 2.219 -5.701 1.00 95.69 86 LEU A C 1
ATOM 676 O O . LEU A 1 86 ? 10.370 2.352 -6.286 1.00 95.69 86 LEU A O 1
ATOM 680 N N . ILE A 1 87 ? 12.568 2.814 -6.116 1.00 96.00 87 ILE A N 1
ATOM 681 C CA . ILE A 1 87 ? 12.631 3.669 -7.309 1.00 96.00 87 ILE A CA 1
ATOM 682 C C . ILE A 1 87 ? 12.195 2.881 -8.547 1.00 96.00 87 ILE A C 1
ATOM 684 O O . ILE A 1 87 ? 11.352 3.360 -9.305 1.00 96.00 87 ILE A O 1
ATOM 688 N N . ARG A 1 88 ? 12.716 1.663 -8.751 1.00 96.12 88 ARG A N 1
ATOM 689 C CA . ARG A 1 88 ? 12.350 0.846 -9.919 1.00 96.12 88 ARG A CA 1
ATOM 690 C C . ARG A 1 88 ? 10.866 0.504 -9.952 1.00 96.12 88 ARG A C 1
ATOM 692 O O . ARG A 1 88 ? 10.255 0.654 -11.008 1.00 96.12 88 ARG A O 1
ATOM 699 N N . VAL A 1 89 ? 10.270 0.101 -8.826 1.00 96.38 89 VAL A N 1
ATOM 700 C CA . VAL A 1 89 ? 8.827 -0.188 -8.757 1.00 96.38 89 VAL A CA 1
ATOM 701 C C . VAL A 1 89 ? 8.006 1.059 -9.068 1.00 96.38 89 VAL A C 1
ATOM 703 O O . VAL A 1 89 ? 7.109 0.990 -9.905 1.00 96.38 89 VAL A O 1
ATOM 706 N N . LEU A 1 90 ? 8.321 2.196 -8.441 1.00 95.94 90 LEU A N 1
ATOM 707 C CA . LEU A 1 90 ? 7.590 3.449 -8.648 1.00 95.94 90 LEU A CA 1
ATOM 708 C C . LEU A 1 90 ? 7.663 3.911 -10.104 1.00 95.94 90 LEU A C 1
ATOM 710 O O . LEU A 1 90 ? 6.630 4.173 -10.714 1.00 95.94 90 LEU A O 1
ATOM 714 N N . LEU A 1 91 ? 8.860 3.947 -10.692 1.00 95.88 91 LEU A N 1
ATOM 715 C CA . LEU A 1 91 ? 9.020 4.331 -12.095 1.00 95.88 91 LEU A CA 1
ATOM 716 C C . LEU A 1 91 ? 8.296 3.359 -13.021 1.00 95.88 91 LEU A C 1
ATOM 718 O O . LEU A 1 91 ? 7.634 3.802 -13.954 1.00 95.88 91 LEU A O 1
ATOM 722 N N . ARG A 1 92 ? 8.359 2.051 -12.739 1.00 95.81 92 ARG A N 1
ATOM 723 C CA . ARG A 1 92 ? 7.657 1.031 -13.525 1.00 95.81 92 ARG A CA 1
ATOM 724 C C . ARG A 1 92 ? 6.142 1.223 -13.480 1.00 95.81 92 ARG A C 1
ATOM 726 O O . ARG A 1 92 ? 5.495 1.059 -14.509 1.00 95.81 92 ARG A O 1
ATOM 733 N N . LEU A 1 93 ? 5.573 1.587 -12.330 1.00 94.88 93 LEU A N 1
ATOM 734 C CA . LEU A 1 93 ? 4.147 1.919 -12.216 1.00 94.88 93 LEU A CA 1
ATOM 735 C C . LEU A 1 93 ? 3.796 3.136 -13.074 1.00 94.88 93 LEU A C 1
ATOM 737 O O . LEU A 1 93 ? 2.859 3.064 -13.863 1.00 94.88 93 LEU A O 1
ATOM 741 N N . LEU A 1 94 ? 4.578 4.211 -12.971 1.00 93.25 94 LEU A N 1
ATOM 742 C CA . LEU A 1 94 ? 4.314 5.467 -13.678 1.00 93.25 94 LEU A CA 1
ATOM 743 C C . LEU A 1 94 ? 4.436 5.335 -15.203 1.00 93.25 94 LEU A C 1
ATOM 745 O O . LEU A 1 94 ? 3.612 5.870 -15.935 1.00 93.25 94 LEU A O 1
ATOM 749 N N . VAL A 1 95 ? 5.417 4.577 -15.707 1.00 94.19 95 VAL A N 1
ATOM 750 C CA . VAL A 1 95 ? 5.521 4.313 -17.157 1.00 94.19 95 VAL A CA 1
ATOM 751 C C . VAL A 1 95 ? 4.447 3.345 -17.660 1.00 94.19 95 VAL A C 1
ATOM 753 O O . VAL A 1 95 ? 4.110 3.380 -18.839 1.00 94.19 95 VAL A O 1
ATOM 756 N N . THR A 1 96 ? 3.914 2.479 -16.789 1.00 93.12 96 THR A N 1
ATOM 757 C CA . THR A 1 96 ? 2.811 1.565 -17.138 1.00 93.12 96 THR A CA 1
ATOM 758 C C . THR A 1 96 ? 1.476 2.309 -17.201 1.00 93.12 96 THR A C 1
ATOM 760 O O . THR A 1 96 ? 0.652 2.002 -18.059 1.00 93.12 96 THR A O 1
ATOM 763 N N . HIS A 1 97 ? 1.276 3.299 -16.327 1.00 90.25 97 HIS A N 1
ATOM 764 C CA . HIS A 1 97 ? 0.037 4.070 -16.209 1.00 90.25 97 HIS A CA 1
ATOM 765 C C . HIS A 1 97 ? 0.286 5.551 -16.489 1.00 90.25 97 HIS A C 1
ATOM 767 O O . HIS A 1 97 ? 0.376 6.373 -15.580 1.00 90.25 97 HIS A O 1
ATOM 773 N N . THR A 1 98 ? 0.409 5.898 -17.770 1.00 87.81 98 THR A N 1
ATOM 774 C CA . THR A 1 98 ? 0.746 7.264 -18.207 1.00 87.81 98 THR A CA 1
ATOM 775 C C . THR A 1 98 ? -0.341 8.305 -17.913 1.00 87.81 98 THR A C 1
ATOM 777 O O . THR A 1 98 ? -0.094 9.503 -18.043 1.00 87.81 98 THR A O 1
ATOM 780 N N . ASP A 1 99 ? -1.553 7.864 -17.569 1.00 83.31 99 ASP A N 1
ATOM 781 C CA . ASP A 1 99 ? -2.675 8.700 -17.132 1.00 83.31 99 ASP A CA 1
ATOM 782 C C . ASP A 1 99 ? -2.603 9.093 -15.646 1.00 83.31 99 ASP A C 1
ATOM 784 O O . ASP A 1 99 ? -3.353 9.969 -15.211 1.00 83.31 99 ASP A O 1
ATOM 788 N N . LEU A 1 100 ? -1.693 8.483 -14.881 1.00 82.31 100 LEU A N 1
ATOM 789 C CA . LEU A 1 100 ? -1.508 8.725 -13.454 1.00 82.31 100 LEU A CA 1
ATOM 790 C C . LEU A 1 100 ? -0.341 9.691 -13.201 1.00 82.31 100 LEU A C 1
ATOM 792 O O . LEU A 1 100 ? 0.657 9.714 -13.925 1.00 82.31 100 LEU A O 1
ATOM 796 N N . CYS A 1 101 ? -0.453 10.490 -12.143 1.00 85.44 101 CYS A N 1
ATOM 797 C CA . CYS A 1 101 ? 0.597 11.392 -11.676 1.00 85.44 101 CYS A CA 1
ATOM 798 C C . CYS A 1 101 ? 1.155 10.909 -10.340 1.00 85.44 101 CYS A C 1
ATOM 800 O O . CYS A 1 101 ? 0.408 10.475 -9.465 1.00 85.44 101 CYS A O 1
ATOM 802 N N . TYR A 1 102 ? 2.469 11.024 -10.155 1.00 91.62 102 TYR A N 1
ATOM 803 C CA . TYR A 1 102 ? 3.075 10.737 -8.861 1.00 91.62 102 TYR A CA 1
ATOM 804 C C . TYR A 1 102 ? 2.623 11.759 -7.804 1.00 91.62 102 TYR A C 1
ATOM 806 O O . TYR A 1 102 ? 2.699 12.966 -8.036 1.00 91.62 102 TYR A O 1
ATOM 814 N N . TYR A 1 103 ? 2.215 11.278 -6.626 1.00 89.62 103 TYR A N 1
ATOM 815 C CA . TYR A 1 103 ? 1.967 12.109 -5.446 1.00 89.62 103 TYR A CA 1
ATOM 816 C C . TYR A 1 103 ? 2.962 11.783 -4.325 1.00 89.62 103 TYR A C 1
ATOM 818 O O . TYR A 1 103 ? 3.428 10.649 -4.175 1.00 89.62 103 TYR A O 1
ATOM 826 N N . GLN A 1 104 ? 3.264 12.785 -3.498 1.00 88.75 104 GLN A N 1
ATOM 827 C CA . GLN A 1 104 ? 4.137 12.618 -2.340 1.00 88.75 104 GLN A CA 1
ATOM 828 C C . GLN A 1 104 ? 3.425 11.787 -1.259 1.00 88.75 104 GLN A C 1
ATOM 830 O O . GLN A 1 104 ? 2.419 12.221 -0.704 1.00 88.75 104 GLN A O 1
ATOM 835 N N . GLY A 1 105 ? 3.948 10.589 -0.989 1.00 89.69 105 GLY A N 1
ATOM 836 C CA . GLY A 1 105 ? 3.382 9.596 -0.064 1.00 89.69 105 GLY A CA 1
ATOM 837 C C . GLY A 1 105 ? 3.160 8.220 -0.704 1.00 89.69 105 GLY A C 1
ATOM 838 O O . GLY A 1 105 ? 3.083 7.211 -0.008 1.00 89.69 105 GLY A O 1
ATOM 839 N N . LEU A 1 106 ? 3.123 8.138 -2.045 1.00 93.56 106 LEU A N 1
ATOM 840 C CA . LEU A 1 106 ? 2.990 6.853 -2.748 1.00 93.56 106 LEU A CA 1
ATOM 841 C C . LEU A 1 106 ? 4.157 5.907 -2.428 1.00 93.56 106 LEU A C 1
ATOM 843 O O . LEU A 1 106 ? 3.989 4.691 -2.351 1.00 93.56 106 LEU A O 1
ATOM 847 N N . HIS A 1 107 ? 5.350 6.468 -2.242 1.00 94.69 107 HIS A N 1
ATOM 848 C CA . HIS A 1 107 ? 6.547 5.707 -1.917 1.00 94.69 107 HIS A CA 1
ATOM 849 C C . HIS A 1 107 ? 6.438 4.975 -0.573 1.00 94.69 107 HIS A C 1
ATOM 851 O O . HIS A 1 107 ? 6.961 3.868 -0.480 1.00 94.69 107 HIS A O 1
ATOM 857 N N . ASP A 1 108 ? 5.727 5.511 0.421 1.00 92.69 108 ASP A N 1
ATOM 858 C CA . ASP A 1 108 ? 5.545 4.851 1.722 1.00 92.69 108 ASP A CA 1
ATOM 859 C C . ASP A 1 108 ? 4.611 3.638 1.617 1.00 92.69 108 ASP A C 1
ATOM 861 O O . ASP A 1 108 ? 4.874 2.577 2.199 1.00 92.69 108 ASP A O 1
ATOM 865 N N . VAL A 1 109 ? 3.579 3.744 0.770 1.00 93.88 109 VAL A N 1
ATOM 866 C CA . VAL A 1 109 ? 2.708 2.610 0.429 1.00 93.88 109 VAL A CA 1
ATOM 867 C C . VAL A 1 109 ? 3.544 1.496 -0.198 1.00 93.88 109 VAL A C 1
ATOM 869 O O . VAL A 1 109 ? 3.545 0.372 0.300 1.00 93.88 109 VAL A O 1
ATOM 872 N N . VAL A 1 110 ? 4.322 1.802 -1.244 1.00 95.31 110 VAL A N 1
ATOM 873 C CA . VAL A 1 110 ? 5.173 0.804 -1.922 1.00 95.31 110 VAL A CA 1
ATOM 874 C C . VAL A 1 110 ? 6.239 0.236 -0.978 1.00 95.31 110 VAL A C 1
ATOM 876 O O . VAL A 1 110 ? 6.518 -0.968 -1.010 1.00 95.31 110 VAL A O 1
ATOM 879 N N . LEU A 1 111 ? 6.822 1.074 -0.116 1.00 93.06 111 LEU A N 1
ATOM 880 C CA . LEU A 1 111 ? 7.836 0.666 0.851 1.00 93.06 111 LEU A CA 1
ATOM 881 C C . LEU A 1 111 ? 7.291 -0.375 1.833 1.00 93.06 111 LEU A C 1
ATOM 883 O O . LEU A 1 111 ? 7.988 -1.350 2.112 1.00 93.06 111 LEU A O 1
ATOM 887 N N . THR A 1 112 ? 6.041 -0.239 2.282 1.00 91.94 112 THR A N 1
ATOM 888 C CA . THR A 1 112 ? 5.382 -1.227 3.157 1.00 91.94 112 THR A CA 1
ATOM 889 C C . THR A 1 112 ? 5.436 -2.640 2.559 1.00 91.94 112 THR A C 1
ATOM 891 O O . THR A 1 112 ? 5.769 -3.606 3.251 1.00 91.94 112 THR A O 1
ATOM 894 N N . PHE A 1 113 ? 5.211 -2.768 1.248 1.00 93.19 113 PHE A N 1
ATOM 895 C CA . PHE A 1 113 ? 5.303 -4.050 0.541 1.00 93.19 113 PHE A CA 1
ATOM 896 C C . PHE A 1 113 ? 6.751 -4.526 0.346 1.00 93.19 113 PHE A C 1
ATOM 898 O O . PHE A 1 113 ? 7.007 -5.726 0.423 1.00 93.19 113 PHE A O 1
ATOM 905 N N . LEU A 1 114 ? 7.713 -3.625 0.116 1.00 90.88 114 LEU A N 1
ATOM 906 C CA . LEU A 1 114 ? 9.135 -3.986 -0.039 1.00 90.88 114 LEU A CA 1
ATOM 907 C C . LEU A 1 114 ? 9.837 -4.356 1.274 1.00 90.88 114 LEU A C 1
ATOM 909 O O . LEU A 1 114 ? 10.837 -5.074 1.252 1.00 90.88 114 LEU A O 1
ATOM 913 N N . LEU A 1 115 ? 9.347 -3.861 2.413 1.00 86.56 115 LEU A N 1
ATOM 914 C CA . LEU A 1 115 ? 9.856 -4.238 3.737 1.00 86.56 115 LEU A CA 1
ATOM 915 C C . LEU A 1 115 ? 9.379 -5.623 4.175 1.00 86.56 115 LEU A C 1
ATOM 917 O O . LEU A 1 115 ? 9.963 -6.240 5.071 1.00 86.56 115 LEU A O 1
ATOM 921 N N . LEU A 1 116 ? 8.354 -6.148 3.512 1.00 82.50 116 LEU A N 1
ATOM 922 C CA . LEU A 1 116 ? 8.054 -7.564 3.557 1.00 82.50 116 LEU A CA 1
ATOM 923 C C . LEU A 1 116 ? 8.981 -8.336 2.623 1.00 82.50 116 LEU A C 1
ATOM 925 O O . LEU A 1 116 ? 9.506 -7.786 1.661 1.00 82.50 116 LEU A O 1
ATOM 929 N N . PRO A 1 117 ? 9.177 -9.643 2.852 1.00 69.62 117 PRO A N 1
ATOM 930 C CA . PRO A 1 117 ? 10.032 -10.461 2.001 1.00 69.62 117 PRO A CA 1
ATOM 931 C C . PRO A 1 117 ? 9.361 -10.810 0.654 1.00 69.62 117 PRO A C 1
ATOM 933 O O . PRO A 1 117 ? 9.460 -11.943 0.176 1.00 69.62 117 PRO A O 1
ATOM 936 N N . LEU A 1 118 ? 8.645 -9.848 0.069 1.00 82.50 118 LEU A N 1
ATOM 937 C CA . LEU A 1 118 ? 8.196 -9.829 -1.313 1.00 82.50 118 LEU A CA 1
ATOM 938 C C . LEU A 1 118 ? 9.364 -9.385 -2.197 1.00 82.50 118 LEU A C 1
ATOM 940 O O . LEU A 1 118 ? 10.198 -8.574 -1.800 1.00 82.50 118 LEU A O 1
ATOM 944 N N . ASN A 1 119 ? 9.437 -9.934 -3.405 1.00 88.25 119 ASN A N 1
ATOM 945 C CA . ASN A 1 119 ? 10.391 -9.447 -4.395 1.00 88.25 119 ASN A CA 1
ATOM 946 C C . ASN A 1 119 ? 9.806 -8.257 -5.171 1.00 88.25 119 ASN A C 1
ATOM 948 O O . ASN A 1 119 ? 8.594 -8.043 -5.192 1.00 88.25 119 ASN A O 1
ATOM 952 N N . GLU A 1 120 ? 10.680 -7.526 -5.861 1.00 93.44 120 GLU A N 1
ATOM 953 C CA . GLU A 1 120 ? 10.336 -6.336 -6.645 1.00 93.44 120 GLU A CA 1
ATOM 954 C C . GLU A 1 120 ? 9.178 -6.573 -7.632 1.00 93.44 120 GLU A C 1
ATOM 956 O O . GLU A 1 120 ? 8.287 -5.737 -7.767 1.00 93.44 120 GLU A O 1
ATOM 961 N N . ASN A 1 121 ? 9.146 -7.739 -8.287 1.00 94.38 121 ASN A N 1
ATOM 962 C CA . ASN A 1 121 ? 8.115 -8.075 -9.268 1.00 94.38 121 ASN A CA 1
ATOM 963 C C . ASN A 1 121 ? 6.744 -8.284 -8.627 1.00 94.38 121 ASN A C 1
ATOM 965 O O . ASN A 1 121 ? 5.748 -7.797 -9.160 1.00 94.38 121 ASN A O 1
ATOM 969 N N . ILE A 1 122 ? 6.680 -8.987 -7.496 1.00 94.81 122 ILE A N 1
ATOM 970 C CA . ILE A 1 122 ? 5.420 -9.195 -6.778 1.00 94.81 122 ILE A CA 1
ATOM 971 C C . ILE A 1 122 ? 4.926 -7.865 -6.209 1.00 94.81 122 ILE A C 1
ATOM 973 O O . ILE A 1 122 ? 3.741 -7.564 -6.338 1.00 94.81 122 ILE A O 1
ATOM 977 N N . THR A 1 123 ? 5.821 -7.044 -5.652 1.00 95.94 123 THR A N 1
ATOM 978 C CA . THR A 1 123 ? 5.450 -5.712 -5.164 1.00 95.94 123 THR A CA 1
ATOM 979 C C . THR A 1 123 ? 4.902 -4.839 -6.288 1.00 95.94 123 THR A C 1
ATOM 981 O O . THR A 1 123 ? 3.832 -4.254 -6.131 1.00 95.94 123 THR A O 1
ATOM 984 N N . PHE A 1 124 ? 5.558 -4.814 -7.452 1.00 96.12 124 PHE A N 1
ATOM 985 C CA . PHE A 1 124 ? 5.014 -4.143 -8.631 1.00 96.12 124 PHE A CA 1
ATOM 986 C C . PHE A 1 124 ? 3.632 -4.687 -9.006 1.00 96.12 124 PHE A C 1
ATOM 988 O O . PHE A 1 124 ? 2.719 -3.897 -9.203 1.00 96.12 124 PHE A O 1
ATOM 995 N N . ALA A 1 125 ? 3.451 -6.008 -9.076 1.00 96.00 125 ALA A N 1
ATOM 996 C CA . ALA A 1 125 ? 2.176 -6.606 -9.469 1.00 96.00 125 ALA A CA 1
ATOM 997 C C . ALA A 1 125 ? 1.032 -6.236 -8.511 1.00 96.00 125 ALA A C 1
ATOM 999 O O . ALA A 1 125 ? -0.066 -5.923 -8.967 1.00 96.00 125 ALA A O 1
ATOM 1000 N N . ILE A 1 126 ? 1.300 -6.227 -7.200 1.00 95.75 126 ILE A N 1
ATOM 1001 C CA . ILE A 1 126 ? 0.350 -5.777 -6.175 1.00 95.75 126 ILE A CA 1
ATOM 1002 C C . ILE A 1 126 ? -0.002 -4.311 -6.401 1.00 95.75 126 ILE A C 1
ATOM 1004 O O . ILE A 1 126 ? -1.172 -3.977 -6.592 1.00 95.75 126 ILE A O 1
ATOM 1008 N N . MET A 1 127 ? 1.007 -3.446 -6.460 1.00 95.81 127 MET A N 1
ATOM 1009 C CA . MET A 1 127 ? 0.791 -2.013 -6.631 1.00 95.81 127 MET A CA 1
ATOM 1010 C C . MET A 1 127 ? 0.097 -1.685 -7.952 1.00 95.81 127 MET A C 1
ATOM 1012 O O . MET A 1 127 ? -0.753 -0.806 -7.981 1.00 95.81 127 MET A O 1
ATOM 1016 N N . ASN A 1 128 ? 0.379 -2.434 -9.018 1.00 94.69 128 ASN A N 1
ATOM 1017 C CA . ASN A 1 128 ? -0.249 -2.286 -10.326 1.00 94.69 128 ASN A CA 1
ATOM 1018 C C . ASN A 1 128 ? -1.766 -2.519 -10.276 1.00 94.69 128 ASN A C 1
ATOM 1020 O O . ASN A 1 128 ? -2.502 -1.907 -11.046 1.00 94.69 128 ASN A O 1
ATOM 1024 N N . VAL A 1 129 ? -2.243 -3.379 -9.370 1.00 94.31 129 VAL A N 1
ATOM 1025 C CA . VAL A 1 129 ? -3.676 -3.523 -9.080 1.00 94.31 129 VAL A CA 1
ATOM 1026 C C . VAL A 1 129 ? -4.153 -2.358 -8.213 1.00 94.31 129 VAL A C 1
ATOM 1028 O O . VAL A 1 129 ? -5.153 -1.723 -8.536 1.00 94.31 129 VAL A O 1
ATOM 1031 N N . LEU A 1 130 ? -3.437 -2.022 -7.137 1.00 93.62 130 LEU A N 1
ATOM 1032 C CA . LEU A 1 130 ? -3.871 -0.973 -6.207 1.00 93.62 130 LEU A CA 1
ATOM 1033 C C . LEU A 1 130 ? -4.039 0.395 -6.878 1.00 93.62 130 LEU A C 1
ATOM 1035 O O . LEU A 1 130 ? -5.057 1.046 -6.647 1.00 93.62 130 LEU A O 1
ATOM 1039 N N . VAL A 1 131 ? -3.114 0.802 -7.751 1.00 90.94 131 VAL A N 1
ATOM 1040 C CA . VAL A 1 131 ? -3.180 2.091 -8.470 1.00 90.94 131 VAL A CA 1
ATOM 1041 C C . VAL A 1 131 ? -4.358 2.195 -9.438 1.00 90.94 131 VAL A C 1
ATOM 1043 O O . VAL A 1 131 ? -4.779 3.298 -9.762 1.00 90.94 131 VAL A O 1
ATOM 1046 N N . GLN A 1 132 ? -4.932 1.068 -9.864 1.00 86.94 132 GLN A N 1
ATOM 1047 C CA . GLN A 1 132 ? -6.105 1.043 -10.743 1.00 86.94 132 GLN A CA 1
ATOM 1048 C C . GLN A 1 132 ? -7.436 1.058 -9.983 1.00 86.94 132 GLN A C 1
ATOM 1050 O O . GLN A 1 132 ? -8.466 1.365 -10.583 1.00 86.94 132 GLN A O 1
ATOM 1055 N N . TYR A 1 133 ? -7.427 0.729 -8.687 1.00 85.50 133 TYR A N 1
ATOM 1056 C CA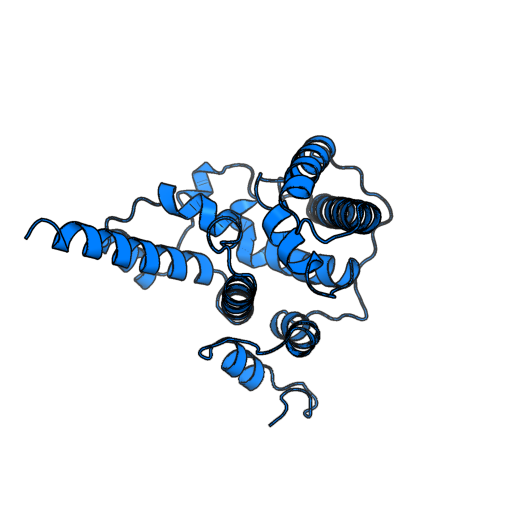 . TYR A 1 133 ? -8.655 0.551 -7.907 1.00 85.50 133 TYR A CA 1
ATOM 1057 C C . TYR A 1 133 ? -8.635 1.281 -6.562 1.00 85.50 133 TYR A C 1
ATOM 1059 O O . TYR A 1 133 ? -9.496 2.111 -6.313 1.00 85.50 133 TYR A O 1
ATOM 1067 N N . HIS A 1 134 ? -7.673 0.983 -5.687 1.00 84.44 134 HIS A N 1
ATOM 1068 C CA . HIS A 1 134 ? -7.698 1.435 -4.291 1.00 84.44 134 HIS A CA 1
ATOM 1069 C C . HIS A 1 134 ? -7.155 2.847 -4.089 1.00 84.44 134 HIS A C 1
ATOM 1071 O O . HIS A 1 134 ? -7.630 3.565 -3.220 1.00 84.44 134 HIS A O 1
ATOM 1077 N N . ILE A 1 135 ? -6.147 3.233 -4.870 1.00 82.44 135 ILE A N 1
ATOM 1078 C CA . ILE A 1 135 ? -5.485 4.543 -4.750 1.00 82.44 135 ILE A CA 1
ATOM 1079 C C . ILE A 1 135 ? -5.559 5.348 -6.048 1.00 82.44 135 ILE A C 1
ATOM 1081 O O . ILE A 1 135 ? -4.864 6.349 -6.194 1.00 82.44 135 ILE A O 1
ATOM 1085 N N . ARG A 1 136 ? -6.404 4.921 -6.997 1.00 81.00 136 ARG A N 1
ATOM 1086 C CA . ARG A 1 136 ? -6.549 5.565 -8.310 1.00 81.00 136 ARG A CA 1
ATOM 1087 C C . ARG A 1 136 ? -6.925 7.036 -8.183 1.00 81.00 136 ARG A C 1
ATOM 1089 O O . ARG A 1 136 ? -6.317 7.883 -8.826 1.00 81.00 136 ARG A O 1
ATOM 1096 N N . ASP A 1 137 ? -7.888 7.335 -7.319 1.00 75.19 137 ASP A N 1
ATOM 1097 C CA . ASP A 1 137 ? -8.405 8.695 -7.161 1.00 75.19 137 ASP A CA 1
ATOM 1098 C C . ASP A 1 137 ? -7.370 9.654 -6.549 1.00 75.19 137 ASP A C 1
ATOM 1100 O O . ASP A 1 137 ? -7.417 10.861 -6.785 1.00 75.19 137 ASP A O 1
ATOM 1104 N N . CYS A 1 138 ? -6.380 9.112 -5.835 1.00 71.81 138 CYS A N 1
ATOM 1105 C CA . CYS A 1 138 ? -5.240 9.853 -5.293 1.00 71.81 138 CYS A CA 1
ATOM 1106 C C . CYS A 1 138 ? -4.185 10.207 -6.355 1.00 71.81 138 CYS A C 1
ATOM 1108 O O . CYS A 1 138 ? -3.313 11.034 -6.103 1.00 71.81 138 CYS A O 1
ATOM 1110 N N . LEU A 1 139 ? -4.231 9.557 -7.521 1.00 67.25 139 LEU A N 1
ATOM 1111 C CA . LEU A 1 139 ? -3.230 9.668 -8.586 1.00 67.25 139 LEU A CA 1
ATOM 1112 C C . LEU A 1 139 ? -3.686 10.573 -9.741 1.00 67.25 139 LEU A C 1
ATOM 1114 O O . LEU A 1 139 ? -2.925 10.782 -10.689 1.00 67.25 139 LEU A O 1
ATOM 1118 N N . TYR A 1 140 ? -4.902 11.128 -9.684 1.00 65.38 140 TYR A N 1
ATOM 1119 C CA . TYR A 1 140 ? -5.358 12.101 -10.674 1.00 65.38 140 TYR A CA 1
ATOM 1120 C C . TYR A 1 140 ? -4.680 13.472 -10.473 1.00 65.38 140 TYR A C 1
ATOM 1122 O O . TYR A 1 140 ? -4.485 13.902 -9.338 1.00 65.38 140 TYR A O 1
ATOM 1130 N N . PRO A 1 141 ? -4.361 14.208 -11.559 1.00 56.84 141 PRO A N 1
ATOM 1131 C CA . PRO A 1 141 ? -3.672 15.503 -11.481 1.00 56.84 141 PRO A CA 1
ATOM 1132 C C . PRO A 1 141 ? -4.430 16.584 -10.696 1.00 56.84 141 PRO A C 1
ATOM 1134 O O . PRO A 1 141 ? -3.826 17.529 -10.196 1.00 56.84 141 PRO A O 1
ATOM 1137 N N . ASP A 1 142 ? -5.755 16.470 -10.626 1.00 62.75 142 ASP A N 1
ATOM 1138 C CA . ASP A 1 142 ? -6.626 17.411 -9.933 1.00 62.75 142 ASP A CA 1
ATOM 1139 C C . ASP A 1 142 ? -6.992 16.866 -8.547 1.00 62.75 142 ASP A C 1
ATOM 1141 O O . ASP A 1 142 ? -8.014 16.203 -8.371 1.00 62.75 142 ASP A O 1
ATOM 1145 N N . ILE A 1 143 ? -6.156 17.176 -7.551 1.00 52.34 143 ILE A N 1
ATOM 1146 C CA . ILE A 1 143 ? -6.402 16.841 -6.137 1.00 52.34 143 ILE A CA 1
ATOM 1147 C C . ILE A 1 143 ? -7.677 17.535 -5.609 1.00 52.34 143 ILE A C 1
ATOM 1149 O O . ILE A 1 143 ? -8.264 17.118 -4.609 1.00 52.34 143 ILE A O 1
ATOM 1153 N N . GLY A 1 144 ? -8.172 18.573 -6.298 1.00 48.69 144 GLY A N 1
ATOM 1154 C CA . GLY A 1 144 ? -9.479 19.172 -6.023 1.00 48.69 144 GLY A CA 1
ATOM 1155 C C . GLY A 1 144 ? -10.619 18.160 -6.151 1.00 48.69 144 GLY A C 1
ATOM 1156 O O . GLY A 1 144 ? -11.554 18.209 -5.354 1.00 48.69 144 GLY A O 1
ATOM 1157 N N . ARG A 1 145 ? -10.488 17.169 -7.045 1.00 47.62 145 ARG A N 1
ATOM 1158 C CA . ARG A 1 145 ? -11.406 16.022 -7.134 1.00 47.62 145 ARG A CA 1
ATOM 1159 C C . ARG A 1 145 ? -11.207 14.990 -6.034 1.00 47.62 145 ARG A C 1
ATOM 1161 O O . ARG A 1 145 ? -12.093 14.182 -5.829 1.00 47.62 145 ARG A O 1
ATOM 1168 N N . THR A 1 146 ? -10.103 15.007 -5.293 1.00 49.44 146 THR A N 1
ATOM 1169 C CA . THR A 1 146 ? -9.943 14.157 -4.102 1.00 49.44 146 THR A CA 1
ATOM 1170 C C . THR A 1 146 ? -10.784 14.677 -2.929 1.00 49.44 146 THR A C 1
ATOM 1172 O O . THR A 1 146 ? -11.155 13.892 -2.064 1.00 49.44 146 THR A O 1
ATOM 1175 N N . LYS A 1 147 ? -11.144 15.976 -2.910 1.00 47.12 147 LYS A N 1
ATOM 1176 C CA . LYS A 1 147 ? -12.162 16.518 -1.978 1.00 47.12 147 LYS A CA 1
ATOM 1177 C C . LYS A 1 147 ? -13.546 15.942 -2.257 1.00 47.12 147 LYS A C 1
ATOM 1179 O O . LYS A 1 147 ? -14.344 15.761 -1.349 1.00 47.12 147 LYS A O 1
ATOM 1184 N N . GLU A 1 148 ? -13.794 15.655 -3.526 1.00 47.47 148 GLU A N 1
ATOM 1185 C CA . GLU A 1 148 ? -14.917 14.877 -4.010 1.00 47.47 148 GLU A CA 1
ATOM 1186 C C . GLU A 1 148 ? -14.437 13.456 -4.303 1.00 47.47 148 GLU A C 1
ATOM 1188 O O . GLU A 1 148 ? -14.652 12.969 -5.415 1.00 47.47 148 GLU A O 1
ATOM 1193 N N . LEU A 1 149 ? -13.777 12.753 -3.364 1.00 54.50 149 LEU A N 1
ATOM 1194 C CA . LEU A 1 149 ? -13.871 11.295 -3.446 1.00 54.50 149 LEU A CA 1
ATOM 1195 C C . LEU A 1 149 ? -15.371 11.033 -3.507 1.00 54.50 149 LEU A C 1
ATOM 1197 O O . LEU A 1 149 ? -16.079 11.269 -2.530 1.00 54.50 149 LEU A O 1
ATOM 1201 N N . ARG A 1 150 ? -15.871 10.725 -4.708 1.00 51.69 150 ARG A N 1
ATOM 1202 C CA . ARG A 1 150 ? -17.294 10.586 -4.993 1.00 51.69 150 ARG A CA 1
ATOM 1203 C C . ARG A 1 150 ? -17.664 9.272 -4.358 1.00 51.69 150 ARG A C 1
ATOM 1205 O O . ARG A 1 150 ? -17.687 8.228 -5.007 1.00 51.69 150 ARG A O 1
ATOM 1212 N N . ILE A 1 151 ? -17.840 9.339 -3.046 1.00 56.25 151 ILE A N 1
ATOM 1213 C CA . ILE A 1 151 ? -18.336 8.285 -2.202 1.00 56.25 151 ILE A CA 1
ATOM 1214 C C . ILE A 1 151 ? -19.759 8.075 -2.706 1.00 56.25 151 ILE A C 1
ATOM 1216 O O . ILE A 1 151 ? -20.713 8.675 -2.233 1.00 56.25 151 ILE A O 1
ATOM 1220 N N . ASN A 1 152 ? -19.900 7.234 -3.728 1.00 57.75 152 ASN A N 1
ATOM 1221 C CA . ASN A 1 152 ? -21.186 6.755 -4.225 1.00 57.75 152 ASN A CA 1
ATOM 1222 C C . ASN A 1 152 ? -21.742 5.699 -3.252 1.00 57.75 152 ASN A C 1
ATOM 1224 O O . ASN A 1 152 ? -22.247 4.655 -3.657 1.00 57.75 152 ASN A O 1
ATOM 1228 N N . ASP A 1 153 ? -21.577 5.957 -1.960 1.00 68.00 153 ASP A N 1
ATOM 1229 C CA . ASP A 1 153 ? -22.006 5.143 -0.846 1.00 68.00 153 ASP A CA 1
ATOM 1230 C C . ASP A 1 153 ? -22.740 6.078 0.110 1.00 68.00 153 ASP A C 1
ATOM 1232 O O . ASP A 1 153 ? -22.146 6.772 0.939 1.00 68.00 153 ASP A O 1
ATOM 1236 N N . SER A 1 154 ? -24.062 6.113 -0.044 1.00 72.94 154 SER A N 1
ATOM 1237 C CA . SER A 1 154 ? -24.936 6.988 0.734 1.00 72.94 154 SER A CA 1
ATOM 1238 C C . SER A 1 154 ? -24.797 6.760 2.240 1.00 72.94 154 SER A C 1
ATOM 1240 O O . SER A 1 154 ? -25.063 7.665 3.030 1.00 72.94 154 SER A O 1
ATOM 1242 N N . GLN A 1 155 ? -24.397 5.555 2.663 1.00 71.38 155 GLN A N 1
ATOM 1243 C CA . GLN A 1 155 ? -24.218 5.255 4.075 1.00 71.38 155 GLN A CA 1
ATOM 1244 C C . GLN A 1 155 ? -22.948 5.920 4.610 1.00 71.38 155 GLN A C 1
ATOM 1246 O O . GLN A 1 155 ? -23.018 6.571 5.656 1.00 71.38 155 GLN A O 1
ATOM 1251 N N . LEU A 1 156 ? -21.829 5.822 3.886 1.00 70.25 156 LEU A N 1
ATOM 1252 C CA . LEU A 1 156 ? -20.586 6.508 4.250 1.00 70.25 156 LEU A CA 1
ATOM 1253 C C . LEU A 1 156 ? -20.736 8.030 4.179 1.00 70.25 156 LEU A C 1
ATOM 1255 O O . LEU A 1 156 ? -20.337 8.715 5.117 1.00 70.25 156 LEU A O 1
ATOM 1259 N N . GLU A 1 157 ? -21.374 8.555 3.133 1.00 71.88 157 GLU A N 1
ATOM 1260 C CA . GLU A 1 157 ? -21.659 9.990 3.011 1.00 71.88 157 GLU A CA 1
ATOM 1261 C C . GLU A 1 157 ? -22.483 10.488 4.208 1.00 71.88 157 GLU A C 1
ATOM 1263 O O . GLU A 1 157 ? -22.074 11.415 4.908 1.00 71.88 157 GLU A O 1
ATOM 1268 N N . SER A 1 158 ? -23.577 9.790 4.544 1.00 72.94 158 SER A N 1
ATOM 1269 C CA . SER A 1 158 ? -24.399 10.131 5.714 1.00 72.94 158 SER A CA 1
ATOM 1270 C C . SER A 1 158 ? -23.633 10.053 7.037 1.00 72.94 158 SER A C 1
ATOM 1272 O O . SER A 1 158 ? -23.990 10.732 8.000 1.00 72.94 158 SER A O 1
ATOM 1274 N N . PHE A 1 159 ? -22.627 9.181 7.138 1.00 70.62 159 PHE A N 1
ATOM 1275 C CA . PHE A 1 159 ? -21.806 9.055 8.334 1.00 70.62 159 PHE A CA 1
ATOM 1276 C C . PHE A 1 159 ? -20.815 10.215 8.436 1.00 70.62 159 PHE A C 1
ATOM 1278 O O . PHE A 1 159 ? -20.768 10.843 9.487 1.00 70.62 159 PHE A O 1
ATOM 1285 N N . ILE A 1 160 ? -20.119 10.551 7.344 1.00 69.69 160 ILE A N 1
ATOM 1286 C CA . ILE A 1 160 ? -19.180 11.683 7.267 1.00 69.69 160 ILE A CA 1
ATOM 1287 C C . ILE A 1 160 ? -19.884 13.005 7.572 1.00 69.69 160 ILE A C 1
ATOM 1289 O O . ILE A 1 160 ? -19.389 13.801 8.366 1.00 69.69 160 ILE A O 1
ATOM 1293 N N . THR A 1 161 ? -21.064 13.235 6.987 1.00 71.12 161 THR A N 1
ATOM 1294 C CA . THR A 1 161 ? -21.842 14.451 7.262 1.00 71.12 161 THR A CA 1
ATOM 1295 C C . THR A 1 161 ? -22.249 14.537 8.732 1.00 71.12 161 THR A C 1
ATOM 1297 O O . THR A 1 161 ? -22.199 15.613 9.318 1.00 71.12 161 THR A O 1
ATOM 1300 N N . ARG A 1 162 ? -22.638 13.412 9.349 1.00 67.31 162 ARG A N 1
ATOM 1301 C CA . ARG A 1 162 ? -23.025 13.372 10.770 1.00 67.31 162 ARG A CA 1
ATOM 1302 C C . ARG A 1 162 ? -21.846 13.473 11.729 1.00 67.31 162 ARG A C 1
ATOM 1304 O O . ARG A 1 162 ? -22.054 13.883 12.864 1.00 67.31 162 ARG A O 1
ATOM 1311 N N . SER A 1 163 ? -20.654 13.052 11.318 1.00 62.72 163 SER A N 1
ATOM 1312 C CA . SER A 1 163 ? -19.461 13.103 12.161 1.00 62.72 163 SER A CA 1
ATOM 1313 C C . SER A 1 163 ? -18.765 14.465 12.145 1.00 62.72 163 SER A C 1
ATOM 1315 O O . SER A 1 163 ? -17.757 14.603 12.830 1.00 62.72 163 SER A O 1
ATOM 1317 N N . GLU A 1 164 ? -19.273 15.443 11.376 1.00 62.97 164 GLU A N 1
ATOM 1318 C CA . GLU A 1 164 ? -18.659 16.770 11.170 1.00 62.97 164 GLU A CA 1
ATOM 1319 C C . GLU A 1 164 ? -17.181 16.682 10.750 1.00 62.97 164 GLU A C 1
ATOM 1321 O O . GLU A 1 164 ? -16.379 17.586 10.975 1.00 62.97 164 GLU A O 1
ATOM 1326 N N . CYS A 1 165 ? -16.802 15.558 10.140 1.00 59.25 165 CYS A N 1
ATOM 1327 C CA . CYS A 1 165 ? -15.416 15.254 9.855 1.00 59.25 165 CYS A CA 1
ATOM 1328 C C . CYS A 1 165 ? -14.956 16.042 8.627 1.00 59.25 165 CYS A C 1
ATOM 1330 O O . CYS A 1 165 ? -15.340 15.738 7.494 1.00 59.25 165 CYS A O 1
ATOM 1332 N N . GLU A 1 166 ? -14.103 17.045 8.832 1.00 59.28 166 GLU A N 1
ATOM 1333 C CA . GLU A 1 166 ? -13.445 17.719 7.720 1.00 59.28 166 GLU A CA 1
ATOM 1334 C C . GLU A 1 166 ? -12.441 16.771 7.052 1.00 59.28 166 GLU A C 1
ATOM 1336 O O . GLU A 1 166 ? -11.468 16.313 7.651 1.00 59.28 166 GLU A O 1
ATOM 1341 N N . TYR A 1 167 ? -12.659 16.514 5.763 1.00 59.75 167 TYR A N 1
ATOM 1342 C CA . TYR A 1 167 ? -11.905 15.562 4.943 1.00 59.75 167 TYR A CA 1
ATOM 1343 C C . TYR A 1 167 ? -10.379 15.819 4.890 1.00 59.75 167 TYR A C 1
ATOM 1345 O O . TYR A 1 167 ? -9.591 14.962 4.495 1.00 59.75 167 TYR A O 1
ATOM 1353 N N . TYR A 1 168 ? -9.934 17.017 5.276 1.00 61.53 168 TYR A N 1
ATOM 1354 C CA . TYR A 1 168 ? -8.540 17.444 5.167 1.00 61.53 168 TYR A CA 1
ATOM 1355 C C . TYR A 1 168 ? -7.591 16.753 6.153 1.00 61.53 168 TYR A C 1
ATOM 1357 O O . TYR A 1 168 ? -6.424 16.559 5.808 1.00 61.53 168 TYR A O 1
ATOM 1365 N N . PHE A 1 169 ? -8.051 16.381 7.353 1.00 65.12 169 PHE A N 1
ATOM 1366 C CA . PHE A 1 169 ? -7.155 15.860 8.393 1.00 65.12 169 PHE A CA 1
ATOM 1367 C C . PHE A 1 169 ? -6.649 14.446 8.070 1.00 65.12 169 PHE A C 1
ATOM 1369 O O . PHE A 1 169 ? -5.455 14.152 8.175 1.00 65.12 169 PHE A O 1
ATOM 1376 N N . SER A 1 170 ? -7.545 13.592 7.581 1.00 77.44 170 SER A N 1
ATOM 1377 C CA . SER A 1 170 ? -7.280 12.178 7.321 1.00 77.44 170 SER A CA 1
ATOM 1378 C C . SER A 1 170 ? -6.771 11.884 5.907 1.00 77.44 170 SER A C 1
ATOM 1380 O O . SER A 1 170 ? -6.325 10.767 5.632 1.00 77.44 170 SER A O 1
ATOM 1382 N N . LEU A 1 171 ? -6.724 12.885 5.018 1.00 80.56 171 LEU A N 1
ATOM 1383 C CA . LEU A 1 171 ? -6.192 12.725 3.661 1.00 80.56 171 LEU A CA 1
ATOM 1384 C C . LEU A 1 171 ? -4.751 12.195 3.667 1.00 80.56 171 LEU A C 1
ATOM 1386 O O . LEU A 1 171 ? -4.425 11.292 2.901 1.00 80.56 171 LEU A O 1
ATOM 1390 N N . SER A 1 172 ? -3.896 12.705 4.558 1.00 84.88 172 SER A N 1
ATOM 1391 C CA . SER A 1 172 ? -2.510 12.225 4.674 1.00 84.88 172 SER A CA 1
ATOM 1392 C C . SER A 1 172 ? -2.428 10.745 5.070 1.00 84.88 172 SER A C 1
ATOM 1394 O O . SER A 1 172 ? -1.542 10.027 4.604 1.00 84.88 172 SER A O 1
ATOM 1396 N N . TRP A 1 173 ? -3.377 10.263 5.876 1.00 89.62 173 TRP A N 1
ATOM 1397 C CA . TRP A 1 173 ? -3.446 8.865 6.295 1.00 89.62 173 TRP A CA 1
ATOM 1398 C C . TRP A 1 173 ? -3.867 7.984 5.125 1.00 89.62 173 TRP A C 1
ATOM 1400 O O . TRP A 1 173 ? -3.228 6.971 4.853 1.00 89.62 173 TRP A O 1
ATOM 1410 N N . ILE A 1 174 ? -4.887 8.408 4.378 1.00 88.25 174 ILE A N 1
ATOM 1411 C CA . ILE A 1 174 ? -5.396 7.678 3.213 1.00 88.25 174 ILE A CA 1
ATOM 1412 C C . ILE A 1 174 ? -4.330 7.610 2.112 1.00 88.25 174 ILE A C 1
ATOM 1414 O O . ILE A 1 174 ? -4.063 6.531 1.587 1.00 88.25 174 ILE A O 1
ATOM 1418 N N . LEU A 1 175 ? -3.668 8.730 1.798 1.00 87.62 175 LEU A N 1
ATOM 1419 C CA . LEU A 1 175 ? -2.625 8.798 0.764 1.00 87.62 175 LEU A CA 1
ATOM 1420 C C . LEU A 1 175 ? -1.442 7.871 1.051 1.00 87.62 175 LEU A C 1
ATOM 1422 O O . LEU A 1 175 ? -0.827 7.345 0.124 1.00 87.62 175 LEU A O 1
ATOM 1426 N N . THR A 1 176 ? -1.125 7.664 2.323 1.00 91.38 176 THR A N 1
ATOM 1427 C CA . THR A 1 176 ? 0.041 6.884 2.744 1.00 91.38 176 THR A CA 1
ATOM 1428 C C . THR A 1 176 ? -0.327 5.493 3.258 1.00 91.38 176 THR A C 1
ATOM 1430 O O . THR A 1 176 ? 0.531 4.785 3.786 1.00 91.38 176 THR A O 1
ATOM 1433 N N . TRP A 1 177 ? -1.598 5.088 3.128 1.00 93.19 177 TRP A N 1
ATOM 1434 C CA . TRP A 1 177 ? -2.132 3.853 3.718 1.00 93.19 177 TRP A CA 1
ATOM 1435 C C . TRP A 1 177 ? -1.734 3.693 5.194 1.00 93.19 177 TRP A C 1
ATOM 1437 O O . TRP A 1 177 ? -1.333 2.624 5.643 1.00 93.19 177 TRP A O 1
ATOM 1447 N N . TYR A 1 178 ? -1.850 4.786 5.950 1.00 92.88 178 TYR A N 1
ATOM 1448 C CA . TYR A 1 178 ? -1.587 4.887 7.387 1.00 92.88 178 TYR A CA 1
ATOM 1449 C C . TYR A 1 178 ? -0.134 4.683 7.824 1.00 92.88 178 TYR A C 1
ATOM 1451 O O . TYR A 1 178 ? 0.156 4.815 9.012 1.00 92.88 178 TYR A O 1
ATOM 1459 N N . SER A 1 179 ? 0.798 4.448 6.900 1.00 91.00 179 SER A N 1
ATOM 1460 C CA . SER A 1 179 ? 2.210 4.188 7.222 1.00 91.00 179 SER A CA 1
ATOM 1461 C C . SER A 1 179 ? 2.916 5.331 7.969 1.00 91.00 179 SER A C 1
ATOM 1463 O O . SER A 1 179 ? 3.898 5.086 8.663 1.00 91.00 179 SER A O 1
ATOM 1465 N N . HIS A 1 180 ? 2.409 6.567 7.894 1.00 86.81 180 HIS A N 1
ATOM 1466 C CA . HIS A 1 180 ? 2.956 7.702 8.653 1.00 86.81 180 HIS A CA 1
ATOM 1467 C C . HIS A 1 180 ? 2.451 7.816 10.092 1.00 86.81 180 HIS A C 1
ATOM 1469 O O . HIS A 1 180 ? 3.085 8.494 10.903 1.00 86.81 180 HIS A O 1
ATOM 1475 N N . VAL A 1 181 ? 1.296 7.222 10.396 1.00 88.38 181 VAL A N 1
ATOM 1476 C CA . VAL A 1 181 ? 0.629 7.373 11.699 1.00 88.38 181 VAL A CA 1
ATOM 1477 C C . VAL A 1 181 ? 0.605 6.084 12.507 1.00 88.38 181 VAL A C 1
ATOM 1479 O O . VAL A 1 181 ? 0.545 6.133 13.733 1.00 88.38 181 VAL A O 1
ATOM 1482 N N . VAL A 1 182 ? 0.698 4.932 11.842 1.00 90.25 182 VAL A N 1
ATOM 1483 C CA . VAL A 1 182 ? 0.812 3.623 12.484 1.00 90.25 182 VAL A CA 1
ATOM 1484 C C . VAL A 1 182 ? 2.282 3.225 12.515 1.00 90.25 182 VAL A C 1
ATOM 1486 O O . VAL A 1 182 ? 2.845 2.780 11.519 1.00 90.25 182 VAL A O 1
ATOM 1489 N N . TYR A 1 183 ? 2.906 3.426 13.677 1.00 86.81 183 TYR A N 1
ATOM 1490 C CA . TYR A 1 183 ? 4.331 3.151 13.886 1.00 86.81 183 TYR A CA 1
ATOM 1491 C C . TYR A 1 183 ? 4.635 1.674 14.131 1.00 86.81 183 TYR A C 1
ATOM 1493 O O . TYR A 1 183 ? 5.732 1.215 13.807 1.00 86.81 183 TYR A O 1
ATOM 1501 N N . ASP A 1 184 ? 3.694 0.937 14.727 1.00 90.31 184 ASP A N 1
ATOM 1502 C CA . ASP A 1 184 ? 3.865 -0.495 14.926 1.00 90.31 184 ASP A CA 1
ATOM 1503 C C . ASP A 1 184 ? 3.699 -1.230 13.595 1.00 90.31 184 ASP A C 1
ATOM 1505 O O . ASP A 1 184 ? 2.721 -1.065 12.860 1.00 90.31 184 ASP A O 1
ATOM 1509 N N . ARG A 1 185 ? 4.702 -2.040 13.265 1.00 88.38 185 ARG A N 1
ATOM 1510 C CA . ARG A 1 185 ? 4.748 -2.746 11.990 1.00 88.38 185 ARG A CA 1
ATOM 1511 C C . ARG A 1 185 ? 3.631 -3.779 11.878 1.00 88.38 185 ARG A C 1
ATOM 1513 O O . ARG A 1 185 ? 3.079 -3.936 10.790 1.00 88.38 185 ARG A O 1
ATOM 1520 N N . ASP A 1 186 ? 3.345 -4.520 12.940 1.00 90.38 186 ASP A N 1
ATOM 1521 C CA . ASP A 1 186 ? 2.352 -5.589 12.885 1.00 90.38 186 ASP A CA 1
ATOM 1522 C C . ASP A 1 186 ? 0.939 -5.002 12.774 1.00 90.38 186 ASP A C 1
ATOM 1524 O O . ASP A 1 186 ? 0.132 -5.521 11.996 1.00 90.38 186 ASP A O 1
ATOM 1528 N N . ASP A 1 187 ? 0.686 -3.859 13.416 1.00 92.56 187 ASP A N 1
ATOM 1529 C CA . ASP A 1 187 ? -0.553 -3.090 13.246 1.00 92.56 187 ASP A CA 1
ATOM 1530 C C . ASP A 1 187 ? -0.717 -2.557 11.811 1.00 92.56 187 ASP A C 1
ATOM 1532 O O . ASP A 1 187 ? -1.790 -2.696 11.214 1.00 92.56 187 ASP A O 1
ATOM 1536 N N . LEU A 1 188 ? 0.346 -2.000 11.213 1.00 93.06 188 LEU A N 1
ATOM 1537 C CA . LEU A 1 188 ? 0.314 -1.526 9.821 1.00 93.06 188 LEU A CA 1
ATOM 1538 C C . LEU A 1 188 ? 0.029 -2.676 8.843 1.00 93.06 188 LEU A C 1
ATOM 1540 O O . LEU A 1 188 ? -0.741 -2.533 7.887 1.00 93.06 188 LEU A O 1
ATOM 1544 N N . LEU A 1 189 ? 0.627 -3.842 9.087 1.00 93.69 189 LEU A N 1
ATOM 1545 C CA . LEU A 1 189 ? 0.401 -5.028 8.269 1.00 93.69 189 LEU A CA 1
ATOM 1546 C C . LEU A 1 189 ? -1.009 -5.593 8.445 1.00 93.69 189 LEU A C 1
ATOM 1548 O O . LEU A 1 189 ? -1.607 -6.013 7.457 1.00 93.69 189 LEU A O 1
ATOM 1552 N N . MET A 1 190 ? -1.564 -5.555 9.655 1.00 94.56 190 MET A N 1
ATOM 1553 C CA . MET A 1 190 ? -2.956 -5.930 9.907 1.00 94.56 190 MET A CA 1
ATOM 1554 C C . MET A 1 190 ? -3.935 -4.992 9.181 1.00 94.56 190 MET A C 1
ATOM 1556 O O . MET A 1 190 ? -4.902 -5.462 8.581 1.00 94.56 190 MET A O 1
ATOM 1560 N N . LEU A 1 191 ? -3.679 -3.680 9.171 1.00 95.06 191 LEU A N 1
ATOM 1561 C CA . LEU A 1 191 ? -4.463 -2.732 8.367 1.00 95.06 191 LEU A CA 1
ATOM 1562 C C . LEU A 1 191 ? -4.337 -3.017 6.868 1.00 95.06 191 LEU A C 1
ATOM 1564 O O . LEU A 1 191 ? -5.329 -2.978 6.143 1.00 95.06 191 LEU A O 1
ATOM 1568 N N . THR A 1 192 ? -3.138 -3.368 6.408 1.00 95.25 192 THR A N 1
ATOM 1569 C CA . THR A 1 192 ? -2.918 -3.764 5.011 1.00 95.25 192 THR A CA 1
ATOM 1570 C C . THR A 1 192 ? -3.713 -5.029 4.666 1.00 95.25 192 THR A C 1
ATOM 1572 O O . THR A 1 192 ? -4.356 -5.075 3.617 1.00 95.25 192 THR A O 1
ATOM 1575 N N . ASP A 1 193 ? -3.738 -6.028 5.557 1.00 96.31 193 ASP A N 1
ATOM 1576 C CA . ASP A 1 193 ? -4.559 -7.237 5.408 1.00 96.31 193 ASP A CA 1
ATOM 1577 C C . ASP A 1 193 ? -6.049 -6.876 5.258 1.00 96.31 193 ASP A C 1
ATOM 1579 O O . ASP A 1 193 ? -6.709 -7.350 4.327 1.00 96.31 193 ASP A O 1
ATOM 1583 N N . LEU A 1 194 ? -6.555 -5.983 6.120 1.00 96.06 194 LEU A N 1
ATOM 1584 C CA . LEU A 1 194 ? -7.925 -5.465 6.066 1.00 96.06 194 LEU A CA 1
ATOM 1585 C C . LEU A 1 194 ? -8.218 -4.785 4.723 1.00 96.06 194 LEU A C 1
ATOM 1587 O O . LEU A 1 194 ? -9.227 -5.105 4.092 1.00 96.06 194 LEU A O 1
ATOM 1591 N N . PHE A 1 195 ? -7.361 -3.866 4.273 1.00 95.56 195 PHE A N 1
ATOM 1592 C CA . PHE A 1 195 ? -7.584 -3.108 3.039 1.00 95.56 195 PHE A CA 1
ATOM 1593 C C . PHE A 1 195 ? -7.594 -4.006 1.805 1.00 95.56 195 PHE A C 1
ATOM 1595 O O . PHE A 1 195 ? -8.489 -3.884 0.975 1.00 95.56 195 PHE A O 1
ATOM 1602 N N . LEU A 1 196 ? -6.663 -4.958 1.718 1.00 95.56 196 LEU A N 1
ATOM 1603 C CA . LEU A 1 196 ? -6.576 -5.895 0.594 1.00 95.56 196 LEU A CA 1
ATOM 1604 C C . LEU A 1 196 ? -7.727 -6.908 0.551 1.00 95.56 196 LEU A C 1
ATOM 1606 O O . LEU A 1 196 ? -8.048 -7.438 -0.515 1.00 95.56 196 LEU A O 1
ATOM 1610 N N . ALA A 1 197 ? -8.331 -7.213 1.700 1.00 95.56 197 ALA A N 1
ATOM 1611 C CA . ALA A 1 197 ? -9.466 -8.125 1.795 1.00 95.56 197 ALA A CA 1
ATOM 1612 C C . ALA A 1 197 ? -10.831 -7.434 1.626 1.00 95.56 197 ALA A C 1
ATOM 1614 O O . ALA A 1 197 ? -11.843 -8.133 1.513 1.00 95.56 197 ALA A O 1
ATOM 1615 N N . SER A 1 198 ? -10.862 -6.099 1.599 1.00 93.62 198 SER A N 1
ATOM 1616 C CA . SER A 1 198 ? -12.081 -5.287 1.662 1.00 93.62 198 SER A CA 1
ATOM 1617 C C . SER A 1 198 ? -12.359 -4.510 0.375 1.00 93.62 198 SER A C 1
ATOM 1619 O O . SER A 1 198 ? -11.631 -4.582 -0.610 1.00 93.62 198 SER A O 1
ATOM 1621 N N . HIS A 1 199 ? -13.459 -3.755 0.383 1.00 90.50 199 HIS A N 1
ATOM 1622 C CA . HIS A 1 199 ? -13.761 -2.794 -0.670 1.00 90.50 199 HIS A CA 1
ATOM 1623 C C . HIS A 1 199 ? -12.684 -1.686 -0.734 1.00 90.50 199 HIS A C 1
ATOM 1625 O O . HIS A 1 199 ? -12.235 -1.243 0.325 1.00 90.50 199 HIS A O 1
ATOM 1631 N N . PRO A 1 200 ? -12.331 -1.158 -1.925 1.00 89.06 200 PRO A N 1
ATOM 1632 C CA . PRO A 1 200 ? -11.360 -0.070 -2.101 1.00 89.06 200 PRO A CA 1
ATOM 1633 C C . PRO A 1 200 ? -11.549 1.176 -1.223 1.00 89.06 200 PRO A C 1
ATOM 1635 O O . PRO A 1 200 ? -10.580 1.862 -0.925 1.00 89.06 200 PRO A O 1
ATOM 1638 N N . LEU A 1 201 ? -12.779 1.452 -0.775 1.00 85.94 201 LEU A N 1
ATOM 1639 C CA . LEU A 1 201 ? -13.094 2.577 0.119 1.00 85.94 201 LEU A CA 1
ATOM 1640 C C . LEU A 1 201 ? -12.750 2.312 1.597 1.00 85.94 201 LEU A C 1
ATOM 1642 O O . LEU A 1 201 ? -12.870 3.219 2.416 1.00 85.94 201 LEU A O 1
ATOM 1646 N N . MET A 1 202 ? -12.340 1.095 1.972 1.00 91.25 202 MET A N 1
ATOM 1647 C CA . MET A 1 202 ? -12.081 0.718 3.369 1.00 91.25 202 MET A CA 1
ATOM 1648 C C . MET A 1 202 ? -11.084 1.639 4.103 1.00 91.25 202 MET A C 1
ATOM 1650 O O . MET A 1 202 ? -11.348 1.953 5.263 1.00 91.25 202 MET A O 1
ATOM 1654 N N . PRO A 1 203 ? -9.999 2.148 3.481 1.00 90.31 203 PRO A N 1
ATOM 1655 C CA . PRO A 1 203 ? -9.144 3.146 4.127 1.00 90.31 203 PRO A CA 1
ATOM 1656 C C . PRO A 1 203 ? -9.908 4.403 4.566 1.00 90.31 203 PRO A C 1
ATOM 1658 O O . PRO A 1 203 ? -9.680 4.909 5.655 1.00 90.31 203 PRO A O 1
ATOM 1661 N N . ILE A 1 204 ? -10.877 4.872 3.777 1.00 85.06 204 ILE A N 1
ATOM 1662 C CA . ILE A 1 204 ? -11.700 6.041 4.129 1.00 85.06 204 ILE A CA 1
ATOM 1663 C C . ILE A 1 204 ? -12.614 5.697 5.307 1.00 85.06 204 ILE A C 1
ATOM 1665 O O . ILE A 1 204 ? -12.706 6.457 6.266 1.00 85.06 204 ILE A O 1
ATOM 1669 N N . TYR A 1 205 ? -13.246 4.520 5.282 1.00 85.94 205 TYR A N 1
ATOM 1670 C CA . TYR A 1 205 ? -14.055 4.041 6.404 1.00 85.94 205 TYR A CA 1
ATOM 1671 C C . TYR A 1 205 ? -13.258 4.023 7.715 1.00 85.94 205 TYR A C 1
ATOM 1673 O O . TYR A 1 205 ? -13.736 4.532 8.730 1.00 85.94 205 TYR A O 1
ATOM 1681 N N . VAL A 1 206 ? -12.025 3.511 7.697 1.00 89.69 206 VAL A N 1
ATOM 1682 C CA . VAL A 1 206 ? -11.157 3.510 8.884 1.00 89.69 206 VAL A CA 1
ATOM 1683 C C . VAL A 1 206 ? -10.867 4.934 9.364 1.00 89.69 206 VAL A C 1
ATOM 1685 O O . VAL A 1 206 ? -10.989 5.192 10.560 1.00 89.69 206 VAL A O 1
ATOM 1688 N N . ALA A 1 207 ? -10.555 5.867 8.459 1.00 86.00 207 ALA A N 1
ATOM 1689 C CA . ALA A 1 207 ? -10.309 7.270 8.804 1.00 86.00 207 ALA A CA 1
ATOM 1690 C C . ALA A 1 207 ? -11.509 7.873 9.530 1.00 86.00 207 ALA A C 1
ATOM 1692 O O . ALA A 1 207 ? -11.366 8.373 10.641 1.00 86.00 207 ALA A O 1
ATOM 1693 N N . THR A 1 208 ? 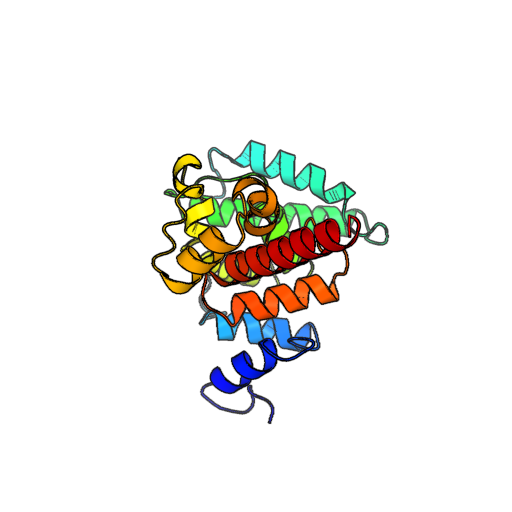-12.702 7.723 8.952 1.00 81.12 208 THR A N 1
ATOM 1694 C CA . THR A 1 208 ? -13.927 8.302 9.519 1.00 81.12 208 THR A CA 1
ATOM 1695 C C . THR A 1 208 ? -14.247 7.775 10.916 1.00 81.12 208 THR A C 1
ATOM 1697 O O . THR A 1 208 ? -14.705 8.533 11.768 1.00 81.12 208 THR A O 1
ATOM 1700 N N . VAL A 1 209 ? -13.986 6.491 11.186 1.00 84.81 209 VAL A N 1
ATOM 1701 C CA . VAL A 1 209 ? -14.188 5.899 12.516 1.00 84.81 209 VAL A CA 1
ATOM 1702 C C . VAL A 1 209 ? -13.162 6.433 13.514 1.00 84.81 209 VAL A C 1
ATOM 1704 O O . VAL A 1 209 ? -13.531 6.754 14.645 1.00 84.81 209 VAL A O 1
ATOM 1707 N N . VAL A 1 210 ? -11.891 6.541 13.118 1.00 83.75 210 VAL A N 1
ATOM 1708 C CA . VAL A 1 210 ? -10.830 7.083 13.980 1.00 83.75 210 VAL A CA 1
ATOM 1709 C C . VAL A 1 210 ? -11.112 8.544 14.326 1.00 83.75 210 VAL A C 1
ATOM 1711 O O . VAL A 1 210 ? -11.101 8.880 15.511 1.00 83.75 210 VAL A O 1
ATOM 1714 N N . ASP A 1 211 ? -11.439 9.369 13.331 1.00 77.06 211 ASP A N 1
ATOM 1715 C CA . ASP A 1 211 ? -11.766 10.787 13.516 1.00 77.06 211 ASP A CA 1
ATOM 1716 C C . ASP A 1 211 ? -12.984 10.952 14.439 1.00 77.06 211 ASP A C 1
ATOM 1718 O O . ASP A 1 211 ? -12.934 11.702 15.416 1.00 77.06 211 ASP A O 1
ATOM 1722 N N . PHE A 1 212 ? -14.047 10.165 14.224 1.00 76.06 212 PHE A N 1
ATOM 1723 C CA . PHE A 1 212 ? -15.229 10.168 15.091 1.00 76.06 212 PHE A CA 1
ATOM 1724 C C . PHE A 1 212 ? -14.890 9.810 16.546 1.00 76.06 212 PHE A C 1
ATOM 1726 O O . PHE A 1 212 ? -15.373 10.458 17.478 1.00 76.06 212 PHE A O 1
ATOM 1733 N N . ILE A 1 213 ? -14.060 8.788 16.778 1.00 79.81 213 ILE A N 1
ATOM 1734 C CA . ILE A 1 213 ? -13.637 8.407 18.136 1.00 79.81 213 ILE A CA 1
ATOM 1735 C C . ILE A 1 213 ? -12.828 9.531 18.792 1.00 79.81 213 ILE A C 1
ATOM 1737 O O . ILE A 1 213 ? -12.982 9.758 19.994 1.00 79.81 213 ILE A O 1
ATOM 1741 N N . TRP A 1 214 ? -11.978 10.212 18.023 1.00 74.44 214 TRP A N 1
ATOM 1742 C CA . TRP A 1 214 ? -11.152 11.319 18.501 1.00 74.44 214 TRP A CA 1
ATOM 1743 C C . TRP A 1 214 ? -12.009 12.511 18.942 1.00 74.44 214 TRP A C 1
ATOM 1745 O O . TRP A 1 214 ? -11.930 12.918 20.101 1.00 74.44 214 TRP A O 1
ATOM 1755 N N . ILE A 1 215 ? -12.922 12.971 18.080 1.00 71.81 215 ILE A N 1
ATOM 1756 C CA . ILE A 1 215 ? -13.846 14.083 18.369 1.00 71.81 215 ILE A CA 1
ATOM 1757 C C . ILE A 1 215 ? -14.665 13.803 19.642 1.00 71.81 215 ILE A C 1
ATOM 1759 O O . ILE A 1 215 ? -14.748 14.638 20.544 1.00 71.81 215 ILE A O 1
ATOM 1763 N N . ASN A 1 216 ? -15.216 12.592 19.773 1.00 69.38 216 ASN A N 1
ATOM 1764 C CA . ASN A 1 216 ? -16.031 12.206 20.933 1.00 69.38 216 ASN A CA 1
ATOM 1765 C C . ASN A 1 216 ? -15.217 11.905 22.208 1.00 69.38 216 ASN A C 1
ATOM 1767 O O . ASN A 1 216 ? -15.791 11.687 23.283 1.00 69.38 216 ASN A O 1
ATOM 1771 N N . ARG A 1 217 ? -13.887 11.801 22.121 1.00 71.12 217 ARG A N 1
ATOM 1772 C CA . ARG A 1 217 ? -13.017 11.750 23.305 1.00 71.12 217 ARG A CA 1
ATOM 1773 C C . ARG A 1 217 ? -12.732 13.151 23.826 1.00 71.12 217 ARG A C 1
ATOM 1775 O O . ARG A 1 217 ? -12.851 13.347 25.031 1.00 71.12 217 ARG A O 1
ATOM 1782 N N . ASP A 1 218 ? -12.453 14.103 22.943 1.00 60.44 218 ASP A N 1
ATOM 1783 C CA . ASP A 1 218 ? -12.182 15.487 23.340 1.00 60.44 218 ASP A CA 1
ATOM 1784 C C . ASP A 1 218 ? -13.416 16.173 23.938 1.00 60.44 218 ASP A C 1
ATOM 1786 O O . ASP A 1 218 ? -13.296 16.873 24.941 1.00 60.44 218 ASP A O 1
ATOM 1790 N N . GLN A 1 219 ? -14.621 15.900 23.426 1.00 56.16 219 GLN A N 1
ATOM 1791 C CA . GLN A 1 219 ? -15.854 16.451 24.010 1.00 56.16 219 GLN A CA 1
ATOM 1792 C C . GLN A 1 219 ? -16.126 15.961 25.445 1.00 56.16 219 GLN A C 1
ATOM 1794 O O . GLN A 1 219 ? -16.656 16.712 26.256 1.00 56.16 219 GLN A O 1
ATOM 1799 N N . ARG A 1 220 ? -15.689 14.746 25.806 1.00 53.03 220 ARG A N 1
ATOM 1800 C CA . ARG A 1 220 ? -15.845 14.192 27.167 1.00 53.03 220 ARG A CA 1
ATOM 1801 C C . ARG A 1 220 ? -14.868 14.762 28.198 1.00 53.03 220 ARG A C 1
ATOM 1803 O O . ARG A 1 220 ? -14.980 14.427 29.371 1.00 53.03 220 ARG A O 1
ATOM 1810 N N . HIS A 1 221 ? -13.908 15.586 27.784 1.00 45.62 221 HIS A N 1
ATOM 1811 C CA . HIS A 1 221 ? -13.024 16.309 28.702 1.00 45.62 221 HIS A CA 1
ATOM 1812 C C . HIS A 1 221 ? -13.559 17.699 29.092 1.00 45.62 221 HIS A C 1
ATOM 1814 O O . HIS A 1 221 ? -12.954 18.355 29.939 1.00 45.62 221 HIS A O 1
ATOM 1820 N N . PHE A 1 222 ? -14.684 18.131 28.508 1.00 43.75 222 PHE A N 1
ATOM 1821 C CA . PHE A 1 222 ? -15.337 19.416 28.789 1.00 43.75 222 PHE A CA 1
ATOM 1822 C C . PHE A 1 222 ? -16.717 19.284 29.466 1.00 43.75 222 PHE A C 1
ATOM 1824 O O . PHE A 1 222 ? -17.399 20.295 29.639 1.00 43.75 222 PHE A O 1
ATOM 1831 N N . GLU A 1 223 ? -17.099 18.073 29.884 1.00 38.72 223 GLU A N 1
ATOM 1832 C CA . GLU A 1 223 ? -18.246 17.785 30.766 1.00 38.72 223 GLU A CA 1
ATOM 1833 C C . GLU A 1 223 ? -17.761 17.324 32.146 1.00 38.72 223 GLU A C 1
ATOM 1835 O O . GLU A 1 223 ? -18.374 17.748 33.154 1.00 38.72 223 GLU A O 1
#

Secondary structure (DSSP, 8-state):
--TTSSSS--HHHHHHHHTSTT-S-SHHHHHHHHHHHTT--TT-----S----TTHHHHHHHHHHHGGGS-TTS-HHHHHHHHHHHHHHHHHHHHH-TT----TTHHHHHHHHHHTT--HHHHHHHHHHHHHHTSGGGGSS-THHHHT-----HHHHHHHHHTT--TTTTHHHHHTTTTTT---HHHHHHHHHHHHHS-TTHHHHHHHHHHHHHHHHHGGG--

InterPro domains:
  IPR000195 Rab-GAP-TBC domain [PF00566] (28-209)
  IPR000195 Rab-GAP-TBC domain [PS50086] (24-199)
  IPR035969 Rab-GAP-TBC domain superfamily [SSF47923] (26-143)
  IPR045913 GTPase-activating protein TBC20/Gyp8-like [PTHR20913] (7-209)

Sequence (223 aa):
MDPFSSDPVDITSLRGQALTKGGLLCNELRRRAWTKLLGINIYNIPSCSHLDHKDKNQVILDVNRCGRCLPKELLIERINSIQDSLIRVLLRLLVTHTDLCYYQGLHDVVLTFLLLPLNENITFAIMNVLVQYHIRDCLYPDIGRTKELRINDSQLESFITRSECEYYFSLSWILTWYSHVVYDRDDLLMLTDLFLASHPLMPIYVATVVDFIWINRDQRHFE

Foldseek 3Di:
DQQVVDVVRNLVVLLVQLPDDLGQVDLVSVLPSLCVLLVHDPVDQDDDPDQDDPCLVVLLVLLVVCLVVPDPPDDPVVSVVLSVLLSRLVSVLCVVCVQFADDRQVSLQLSLVSVRPHDSRVSSRSVNSCCVFQCVQVGHPPCVCVQPPVPPPVVLVVLCVVLVDDPPPCPSCSSNVNSVPDVDSSVSVSSVSNCSSDHSCVSVVVSSVVSSVVVVVVVVVVD

Radius of gyration: 18.32 Å; chains: 1; bounding box: 49×46×51 Å

pLDDT: mean 84.16, std 13.15, range [38.72, 96.38]

Organism: Amphimedon queenslandica (NCBI:txid400682)